Protein AF-0000000067798612 (afdb_homodimer)

Secondary structure (DSSP, 8-state):
--S-HHHHHHHHHHHHHHHHHT--EEEEESTTTTHHHHHHHTSTTGGGTEEEEEE--SHHHHHHHS---HHHHHH--S--HHHHHHHHHHHHHHHT-SEEEEEEE---SSSTTTTEEEEEEEETTEEEEEEEE-----HHHHHHHHHHHHHHHHHHHH-/--S-HHHHHHHHHHHHHHHHHT--EEEEESTTTTHHHHHHHTSTTGGGTEEEEEE--SHHHHHHHS---HHHHHH--S--HHHHHHHHHHHHHHHT-SEEEEEEE---SSSTTTTEEEEEEEETTEEEEEEEE-----HHHHHHHHHHHHHHHHHHHH-

Organism: Yarrowia lipolytica (strain CLIB 122 / E 150) (NCBI:txid284591)

Radius of gyration: 17.6 Å; Cα contacts (8 Å, |Δi|>4): 735; chains: 2; bounding box: 49×49×41 Å

InterPro domains:
  IPR008136 CinA, C-terminal [PF02464] (11-157)
  IPR036653 CinA-like, C-terminal [G3DSA:3.90.950.20] (3-159)
  IPR036653 CinA-like, C-terminal [SSF142433] (4-158)

Sequence (318 aa):
MFISERVQLLLDEISALLTEKGHTLAVSEAACGGLISSYLVAIPGASKYFTGGTLVYSLKSRLKLSGWSQTDIDQYTGPSESVALRLARNLKIELGSTYALSETGWAGPTGDAVGTGFVAVVGPSGSKSMTFSTGSNDRAQNMEEFAFRALQFLLDQLKMFISERVQLLL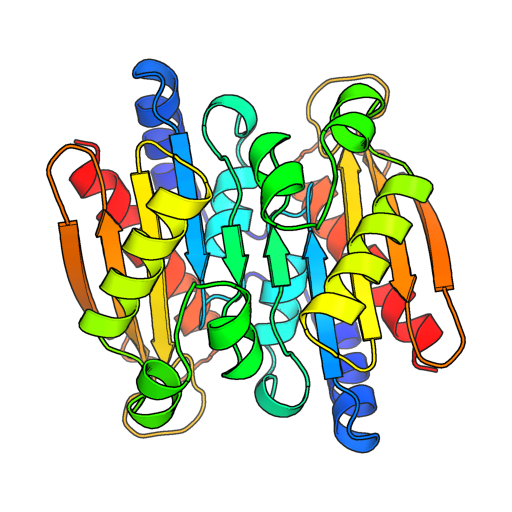DEISALLTEKGHTLAVSEAACGGLISSYLVAIPGASKYFTGGTLVYSLKSRLKLSGWSQTDIDQYTGPSESVALRLARNLKIELGSTYALSETGWAGPTGDAVGTGFVAVVGPSGSKSMTFSTGSNDRAQNMEEFAFRALQFLLDQLK

Solvent-accessible surface area (backbone atoms only — not comparable to full-atom values): 15637 Å² total; per-residue (Å²): 125,68,66,52,72,71,54,48,56,51,47,54,52,43,52,49,52,28,50,74,69,68,35,30,33,28,39,32,22,26,51,36,20,23,44,51,47,20,57,52,52,48,40,81,69,28,80,67,24,46,36,29,37,35,24,42,57,28,72,65,25,30,42,68,70,40,76,42,47,72,67,54,59,72,67,60,85,65,70,36,50,68,51,11,41,46,39,7,49,39,45,22,63,70,66,63,35,53,25,10,36,13,36,29,41,34,29,39,62,67,69,92,57,32,16,31,34,17,24,13,38,28,39,92,91,44,76,49,66,46,76,51,71,70,83,39,48,46,29,53,60,30,25,54,48,46,35,47,50,43,52,52,54,47,47,61,72,72,104,125,69,65,52,70,73,53,47,57,51,47,53,51,43,52,50,52,30,50,76,70,67,34,28,34,30,39,31,24,27,52,37,20,23,43,51,48,20,58,53,51,48,40,81,70,28,80,67,24,46,37,29,36,36,23,42,58,26,72,65,25,30,41,70,70,41,77,41,47,71,68,54,58,72,66,58,85,65,70,36,51,70,52,11,42,46,40,7,49,39,46,21,63,70,64,62,34,52,26,10,36,13,36,28,40,34,29,39,61,68,70,92,58,32,16,30,33,16,25,13,37,30,40,92,92,44,74,49,67,46,76,50,71,70,83,39,46,46,29,53,60,31,25,53,48,46,34,49,51,40,50,53,54,47,45,62,72,74,105

Nearest PDB structures (foldseek):
  2a9s-assembly1_B  TM=9.395E-01  e=6.179E-13  Agrobacterium fabrum str. C58
  6l19-assembly1_B  TM=9.276E-01  e=5.473E-13  Enterobacter asburiae
  5kvk-assembly1_A-2  TM=9.318E-01  e=3.185E-12  Klebsiella pneumoniae 700603
  5kol-assembly2_D  TM=9.205E-01  e=2.997E-12  Escherichia coli O157:H7
  5v01-assembly1_B  TM=9.383E-01  e=6.211E-12  Klebsiella pneumoniae subsp. pneumoniae MGH 78578

pLDDT: mean 97.74, std 1.81, range [84.38, 98.94]

Structure (mmCIF, N/CA/C/O backbone):
data_AF-0000000067798612-model_v1
#
loop_
_entity.id
_entity.type
_entity.pdbx_description
1 polymer YALI0B09317p
#
loop_
_atom_site.group_PDB
_atom_site.id
_atom_site.type_symbol
_atom_site.label_atom_id
_a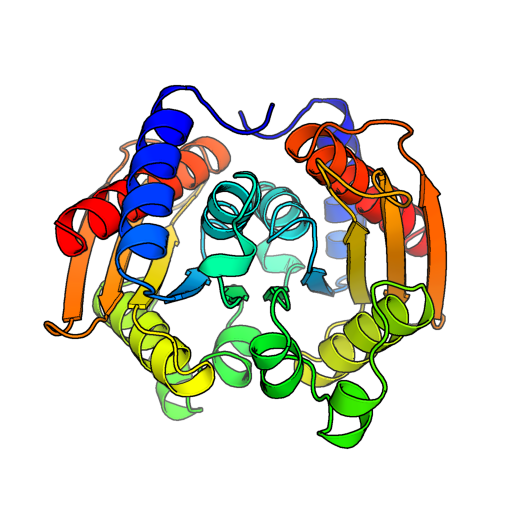tom_site.label_alt_id
_atom_site.label_comp_id
_atom_site.label_asym_id
_atom_site.label_entity_id
_atom_site.label_seq_id
_atom_site.pdbx_PDB_ins_code
_atom_site.Cartn_x
_atom_site.Cartn_y
_atom_site.Cartn_z
_atom_site.occupancy
_atom_site.B_iso_or_equiv
_atom_site.auth_seq_id
_atom_site.auth_comp_id
_atom_site.auth_asym_id
_atom_site.auth_atom_id
_atom_site.pdbx_PDB_model_num
ATOM 1 N N . MET A 1 1 ? 2.158 7.016 -17.109 1 84.44 1 MET A N 1
ATOM 2 C CA . MET A 1 1 ? 2.551 7.191 -15.711 1 84.44 1 MET A CA 1
ATOM 3 C C . MET A 1 1 ? 1.327 7.25 -14.805 1 84.44 1 MET A C 1
ATOM 5 O O . MET A 1 1 ? 0.331 7.891 -15.141 1 84.44 1 MET A O 1
ATOM 9 N N . PHE A 1 2 ? 1.51 6.633 -13.633 1 95.56 2 PHE A N 1
ATOM 10 C CA . PHE A 1 2 ? 0.333 6.52 -12.781 1 95.56 2 PHE A CA 1
ATOM 11 C C . PHE A 1 2 ? 0.182 7.758 -11.898 1 95.56 2 PHE A C 1
ATOM 13 O O . PHE A 1 2 ? -0.723 7.824 -11.07 1 95.56 2 PHE A O 1
ATOM 20 N N . ILE A 1 3 ? 0.991 8.781 -12.141 1 97.19 3 ILE A N 1
ATOM 21 C CA . ILE A 1 3 ? 0.946 10.016 -11.359 1 97.19 3 ILE A CA 1
ATOM 22 C C . ILE A 1 3 ? 0.529 11.18 -12.25 1 97.19 3 ILE A C 1
ATOM 24 O O . ILE A 1 3 ? 1.189 11.477 -13.25 1 97.19 3 ILE A O 1
ATOM 28 N N . SER A 1 4 ? -0.485 11.836 -11.867 1 97.38 4 SER A N 1
ATOM 29 C CA . SER A 1 4 ? -0.916 13.023 -12.594 1 97.38 4 SER A CA 1
ATOM 30 C C . SER A 1 4 ? -0.021 14.219 -12.281 1 97.38 4 SER A C 1
ATOM 32 O O . SER A 1 4 ? 0.732 14.195 -11.305 1 97.38 4 SER A O 1
ATOM 34 N N . GLU A 1 5 ? -0.135 15.305 -13.062 1 97.06 5 GLU A N 1
ATOM 35 C CA . GLU A 1 5 ? 0.681 16.5 -12.875 1 97.06 5 GLU A CA 1
ATOM 36 C C . GLU A 1 5 ? 0.38 17.172 -11.539 1 97.06 5 GLU A C 1
ATOM 38 O O . GLU A 1 5 ? 1.294 17.625 -10.852 1 97.06 5 GLU A O 1
ATOM 43 N N . ARG A 1 6 ? -0.831 17.266 -11.195 1 97.56 6 ARG A N 1
ATOM 44 C CA . ARG A 1 6 ? -1.191 17.938 -9.945 1 97.56 6 ARG A CA 1
ATOM 45 C C . ARG A 1 6 ? -0.667 17.172 -8.742 1 97.56 6 ARG A C 1
ATOM 47 O O . ARG A 1 6 ? -0.243 17.766 -7.754 1 97.56 6 ARG A O 1
ATOM 54 N N . VAL A 1 7 ? -0.714 15.859 -8.805 1 98.44 7 VAL A N 1
ATOM 55 C CA . VAL A 1 7 ? -0.196 15.039 -7.715 1 98.44 7 VAL A CA 1
ATOM 56 C C . VAL A 1 7 ? 1.321 15.188 -7.633 1 98.44 7 VAL A C 1
ATOM 58 O O . VAL A 1 7 ? 1.883 15.289 -6.5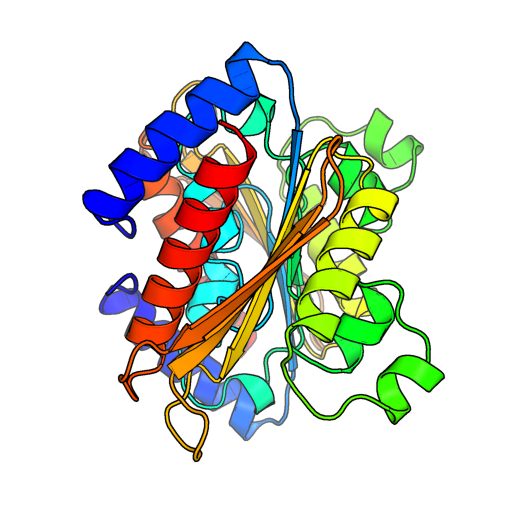39 1 98.44 7 VAL A O 1
ATOM 61 N N . GLN A 1 8 ? 1.947 15.242 -8.82 1 98.06 8 GLN A N 1
ATOM 62 C CA . GLN A 1 8 ? 3.396 15.398 -8.875 1 98.06 8 GLN A CA 1
ATOM 63 C C . GLN A 1 8 ? 3.838 16.672 -8.164 1 98.06 8 GLN A C 1
ATOM 65 O O . GLN A 1 8 ? 4.836 16.672 -7.438 1 98.06 8 GLN A O 1
ATOM 70 N N . LEU A 1 9 ? 3.154 17.719 -8.367 1 98.19 9 LEU A N 1
ATOM 71 C CA . LEU A 1 9 ? 3.488 18.984 -7.746 1 98.19 9 LEU A CA 1
ATOM 72 C C . LEU A 1 9 ? 3.418 18.891 -6.227 1 98.19 9 LEU A C 1
ATOM 74 O O . LEU A 1 9 ? 4.293 19.406 -5.523 1 98.19 9 LEU A O 1
ATOM 78 N N . LEU A 1 10 ? 2.402 18.219 -5.707 1 98.56 10 LEU A N 1
ATOM 79 C CA . LEU A 1 10 ? 2.27 18.016 -4.27 1 98.56 10 LEU A CA 1
ATOM 80 C C . LEU A 1 10 ? 3.428 17.188 -3.729 1 98.56 10 LEU A C 1
ATOM 82 O O . LEU A 1 10 ? 4.004 17.516 -2.691 1 98.56 10 LEU A O 1
ATOM 86 N N . LEU A 1 11 ? 3.734 16.156 -4.418 1 98.75 11 LEU A N 1
ATOM 87 C CA . LEU A 1 11 ? 4.762 15.227 -3.971 1 98.75 11 LEU A CA 1
ATOM 88 C C . LEU A 1 11 ? 6.129 15.898 -3.92 1 98.75 11 LEU A C 1
ATOM 90 O O . LEU A 1 11 ? 6.922 15.633 -3.018 1 98.75 11 LEU A O 1
ATOM 94 N N . ASP A 1 12 ? 6.395 16.719 -4.922 1 98.5 12 ASP A N 1
ATOM 95 C CA . ASP A 1 12 ? 7.66 17.453 -4.938 1 98.5 12 ASP A CA 1
ATOM 96 C C . ASP A 1 12 ? 7.805 18.328 -3.697 1 98.5 12 ASP A C 1
ATOM 98 O O . ASP A 1 12 ? 8.875 18.359 -3.078 1 98.5 12 ASP A O 1
ATOM 102 N N . GLU A 1 13 ? 6.777 18.969 -3.338 1 98.75 13 GLU A N 1
ATOM 103 C CA . GLU A 1 13 ? 6.809 19.844 -2.166 1 98.75 13 GLU A CA 1
ATOM 104 C C . GLU A 1 13 ? 6.918 19.031 -0.879 1 98.75 13 GLU A C 1
ATOM 106 O O . GLU A 1 13 ? 7.699 19.359 0.012 1 98.75 13 GLU A O 1
ATOM 111 N N . ILE A 1 14 ? 6.16 18 -0.782 1 98.88 14 ILE A N 1
ATOM 112 C CA . ILE A 1 14 ? 6.141 17.156 0.41 1 98.88 14 ILE A CA 1
ATOM 113 C C . ILE A 1 14 ? 7.52 16.531 0.616 1 98.88 14 ILE A C 1
ATOM 115 O O . ILE A 1 14 ? 8.07 16.562 1.719 1 98.88 14 ILE A O 1
ATOM 119 N N . SER A 1 15 ? 8.023 15.945 -0.468 1 98.75 15 SER A N 1
ATOM 120 C CA . SER A 1 15 ? 9.328 15.297 -0.39 1 98.75 15 SER A CA 1
ATOM 121 C C . SER A 1 15 ? 10.414 16.281 0.023 1 98.75 15 SER A C 1
ATOM 123 O O . SER A 1 15 ? 11.297 15.953 0.822 1 98.75 15 SER A O 1
ATOM 125 N N . ALA A 1 16 ? 10.367 17.484 -0.512 1 98.69 16 ALA A N 1
ATOM 126 C CA . ALA A 1 16 ? 11.344 18.516 -0.18 1 98.69 16 ALA A CA 1
ATOM 127 C C . ALA A 1 16 ? 11.266 18.891 1.296 1 98.69 16 ALA A C 1
ATOM 129 O O . ALA A 1 16 ? 12.289 18.953 1.985 1 98.69 16 ALA A O 1
ATOM 130 N N . LEU A 1 17 ? 10.133 1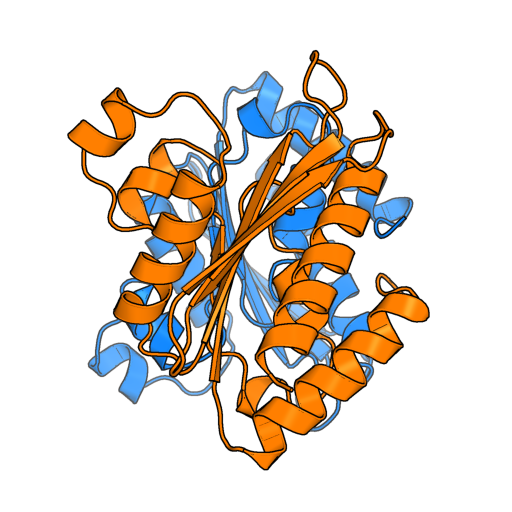9.125 1.78 1 98.69 17 LEU A N 1
ATOM 131 C CA . LEU A 1 17 ? 9.938 19.547 3.162 1 98.69 17 LEU A CA 1
ATOM 132 C C . LEU A 1 17 ? 10.398 18.469 4.133 1 98.69 17 LEU A C 1
ATOM 134 O O . LEU A 1 17 ? 11.109 18.75 5.098 1 98.69 17 LEU A O 1
ATOM 138 N N . LEU A 1 18 ? 9.969 17.219 3.924 1 98.81 18 LEU A N 1
ATOM 139 C CA . LEU A 1 18 ? 10.328 16.125 4.816 1 98.81 18 LEU A CA 1
ATOM 140 C C . LEU A 1 18 ? 11.836 15.906 4.832 1 98.81 18 LEU A C 1
ATOM 142 O O . LEU A 1 18 ? 12.43 15.727 5.898 1 98.81 18 LEU A O 1
ATOM 146 N N . THR A 1 19 ? 12.406 15.93 3.639 1 98.56 19 THR A N 1
ATOM 147 C CA . THR A 1 19 ? 13.836 15.688 3.521 1 98.56 19 THR A CA 1
ATOM 148 C C . THR A 1 19 ? 14.633 16.812 4.191 1 98.56 19 THR A C 1
ATOM 150 O O . THR A 1 19 ? 15.586 16.547 4.93 1 98.56 19 THR A O 1
ATOM 153 N N . GLU A 1 20 ? 14.242 18.062 3.934 1 98.25 20 GLU A N 1
ATOM 154 C CA . GLU A 1 20 ? 14.938 19.219 4.484 1 98.25 20 GLU A CA 1
ATOM 155 C C . GLU A 1 20 ? 14.914 19.203 6.012 1 98.25 20 GLU A C 1
ATOM 157 O O . GLU A 1 20 ? 15.898 19.547 6.66 1 98.25 20 GLU A O 1
ATOM 162 N N . LYS A 1 21 ? 13.875 18.734 6.562 1 98.19 21 LYS A N 1
ATOM 163 C CA . LYS A 1 21 ? 13.695 18.781 8.016 1 98.19 21 LYS A CA 1
ATOM 164 C C . LYS A 1 21 ? 14.141 17.484 8.664 1 98.19 21 LYS A C 1
ATOM 166 O O . LYS A 1 21 ? 14.141 17.359 9.891 1 98.19 21 LYS A O 1
ATOM 171 N N . GLY A 1 22 ? 14.375 16.469 7.863 1 98.5 22 GLY A N 1
ATOM 172 C CA . GLY A 1 22 ? 14.758 15.172 8.383 1 98.5 22 GLY A CA 1
ATOM 173 C C . GLY A 1 22 ? 13.609 14.43 9.039 1 98.5 22 GLY A C 1
ATOM 174 O O . GLY A 1 22 ? 13.812 13.719 10.023 1 98.5 22 GLY A O 1
ATOM 175 N N . HIS A 1 23 ? 12.383 14.727 8.602 1 98.81 23 HIS A N 1
ATOM 176 C CA . HIS A 1 23 ? 11.195 14.07 9.133 1 98.81 23 HIS A CA 1
ATOM 177 C C . HIS A 1 23 ? 10.859 12.812 8.344 1 98.81 23 HIS A C 1
ATOM 179 O O . HIS A 1 23 ? 11.102 12.742 7.137 1 98.81 23 HIS A O 1
ATOM 185 N N . THR A 1 24 ? 10.289 11.859 9.031 1 98.88 24 THR A N 1
ATOM 186 C CA . THR A 1 24 ? 9.875 10.609 8.398 1 98.88 24 THR A CA 1
ATOM 187 C C . THR A 1 24 ? 8.352 10.484 8.398 1 98.88 24 THR A C 1
ATOM 189 O O . THR A 1 24 ? 7.668 11.148 9.18 1 98.88 24 THR A O 1
ATOM 192 N N . LEU A 1 25 ? 7.867 9.648 7.461 1 98.94 25 LEU A N 1
ATOM 193 C CA . LEU A 1 25 ? 6.434 9.516 7.238 1 98.94 25 LEU A CA 1
ATOM 194 C C . LEU A 1 25 ? 6.043 8.047 7.074 1 98.94 25 LEU A C 1
ATOM 196 O O . LEU A 1 25 ? 6.703 7.305 6.348 1 98.94 25 LEU A O 1
ATOM 200 N N . ALA A 1 26 ? 5.039 7.652 7.789 1 98.94 26 ALA A N 1
ATOM 201 C CA . ALA A 1 26 ? 4.367 6.371 7.578 1 98.94 26 ALA A CA 1
ATOM 202 C C . ALA A 1 26 ? 2.93 6.578 7.109 1 98.94 26 ALA A C 1
ATOM 204 O O . ALA A 1 26 ? 2.311 7.598 7.418 1 98.94 26 ALA A O 1
ATOM 205 N N . VAL A 1 27 ? 2.357 5.637 6.34 1 98.94 27 VAL A N 1
ATOM 206 C CA . VAL A 1 27 ? 1.022 5.82 5.777 1 98.94 27 VAL A CA 1
ATOM 207 C C . VAL A 1 27 ? 0.181 4.57 6.027 1 98.94 27 VAL A C 1
ATOM 209 O O . VAL A 1 27 ? 0.626 3.451 5.758 1 98.94 27 VAL A O 1
ATOM 212 N N . SER A 1 28 ? -0.989 4.711 6.562 1 98.88 28 SER A N 1
ATOM 213 C CA . SER A 1 28 ? -1.983 3.65 6.691 1 98.88 28 SER A CA 1
ATOM 214 C C . SER A 1 28 ? -3.186 3.91 5.789 1 98.88 28 SER A C 1
ATOM 216 O O . SER A 1 28 ? -3.852 4.941 5.914 1 98.88 28 SER A O 1
ATOM 218 N N . GLU A 1 29 ? -3.447 2.967 4.867 1 98.69 29 GLU A N 1
ATOM 219 C CA . GLU A 1 29 ? -4.492 3.164 3.867 1 98.69 29 GLU A CA 1
ATOM 220 C C . GLU A 1 29 ? -5.52 2.037 3.91 1 98.69 29 GLU A C 1
ATOM 222 O O . GLU A 1 29 ? -5.164 0.875 4.125 1 98.69 29 GLU A O 1
ATOM 227 N N . ALA A 1 30 ? -6.805 2.441 3.645 1 98.56 30 ALA A N 1
ATOM 228 C CA . ALA A 1 30 ? -7.875 1.47 3.443 1 98.56 30 ALA A CA 1
ATOM 229 C C . ALA A 1 30 ? -8.445 1.564 2.031 1 98.56 30 ALA A C 1
ATOM 231 O O . ALA A 1 30 ? -8.008 0.842 1.13 1 98.56 30 ALA A O 1
ATOM 232 N N . ALA A 1 31 ? -9.172 2.598 1.658 1 98.25 31 ALA A N 1
ATOM 233 C CA . ALA A 1 31 ? -9.898 2.729 0.398 1 98.25 31 ALA A CA 1
ATOM 234 C C . ALA A 1 31 ? -8.945 2.979 -0.764 1 98.25 31 ALA A C 1
ATOM 236 O O . ALA A 1 31 ? -9.188 2.531 -1.887 1 98.25 31 ALA A O 1
ATOM 237 N N . CYS A 1 32 ? -7.84 3.627 -0.559 1 98 32 CYS A N 1
ATOM 238 C CA . CYS A 1 32 ? -6.871 3.93 -1.606 1 98 32 CYS A CA 1
ATOM 239 C C . CYS A 1 32 ? -6.047 2.697 -1.961 1 98 32 CYS A C 1
ATOM 241 O O . CYS A 1 32 ? -5.477 2.619 -3.049 1 98 32 CYS A O 1
ATOM 243 N N . GLY A 1 33 ? -5.918 1.812 -1.008 1 97.81 33 GLY A N 1
ATOM 244 C CA . GLY A 1 33 ? -5.277 0.53 -1.257 1 97.81 33 GLY A CA 1
ATOM 245 C C . GLY A 1 33 ? -3.793 0.651 -1.549 1 97.81 33 GLY A C 1
ATOM 246 O O . GLY A 1 33 ? -3.24 -0.133 -2.324 1 97.81 33 GLY A O 1
ATOM 247 N N . GLY A 1 34 ? -3.135 1.681 -1.095 1 98.75 34 GLY A N 1
ATOM 248 C CA . GLY A 1 34 ? -1.697 1.805 -1.276 1 98.75 34 GLY A CA 1
ATOM 249 C C . GLY A 1 34 ? -1.311 2.914 -2.238 1 98.75 34 GLY A C 1
ATOM 250 O O . GLY A 1 34 ? -0.128 3.229 -2.387 1 98.75 34 GLY A O 1
ATOM 251 N N . LEU A 1 35 ? -2.299 3.578 -2.822 1 98.88 35 LEU A N 1
ATOM 252 C CA . LEU A 1 35 ? -2.041 4.559 -3.869 1 98.88 35 LEU A CA 1
ATOM 253 C C . LEU A 1 35 ? -1.277 5.758 -3.314 1 98.88 35 LEU A C 1
ATOM 255 O O . LEU A 1 35 ? -0.391 6.297 -3.98 1 98.88 35 LEU A O 1
ATOM 259 N N . ILE A 1 36 ? -1.566 6.184 -2.098 1 98.94 36 ILE A N 1
ATOM 260 C CA . ILE A 1 36 ? -0.867 7.301 -1.475 1 98.94 36 ILE A CA 1
ATOM 261 C C . ILE A 1 36 ? 0.617 6.965 -1.332 1 98.94 36 ILE A C 1
ATOM 263 O O . ILE A 1 36 ? 1.478 7.75 -1.736 1 98.94 36 ILE A O 1
ATOM 267 N N . SER A 1 37 ? 0.88 5.801 -0.8 1 98.88 37 SER A N 1
ATOM 268 C CA . SER A 1 37 ? 2.258 5.375 -0.574 1 98.88 37 SER A CA 1
ATOM 269 C C . SER A 1 37 ? 3.01 5.215 -1.892 1 98.88 37 SER A C 1
ATOM 271 O O . SER A 1 37 ? 4.191 5.562 -1.985 1 98.88 37 SER A O 1
ATOM 273 N N . SER A 1 38 ? 2.318 4.648 -2.893 1 98.81 38 SER A N 1
ATOM 274 C CA . SER A 1 38 ? 2.982 4.473 -4.18 1 98.81 38 SER A CA 1
ATOM 275 C C . SER A 1 38 ? 3.383 5.816 -4.781 1 98.81 38 SER A C 1
ATOM 277 O O . SER A 1 38 ? 4.438 5.934 -5.406 1 98.81 38 SER A O 1
ATOM 279 N N . TYR A 1 39 ? 2.518 6.84 -4.598 1 98.81 39 TYR A N 1
ATOM 280 C CA . TYR A 1 39 ? 2.857 8.188 -5.043 1 98.81 39 TYR A CA 1
ATOM 281 C C . TYR A 1 39 ? 4.121 8.688 -4.352 1 98.81 39 TYR A C 1
ATOM 283 O O . TYR A 1 39 ? 5.031 9.203 -5.004 1 98.81 39 TYR A O 1
ATOM 291 N N . LEU A 1 40 ? 4.176 8.516 -3.051 1 98.81 40 LEU A N 1
ATOM 292 C CA . LEU A 1 40 ? 5.309 9 -2.268 1 98.81 40 LEU A CA 1
ATOM 293 C C . LEU A 1 40 ? 6.594 8.281 -2.676 1 98.81 40 LEU A C 1
ATOM 295 O O . LEU A 1 40 ? 7.645 8.914 -2.822 1 98.81 40 LEU A O 1
ATOM 299 N N . VAL A 1 41 ? 6.516 7.004 -2.895 1 98.44 41 VAL A N 1
ATOM 300 C CA . VAL A 1 41 ? 7.66 6.148 -3.197 1 98.44 41 VAL A CA 1
ATOM 301 C C . VAL A 1 41 ? 8.164 6.438 -4.609 1 98.44 41 VAL A C 1
ATOM 303 O O . VAL A 1 41 ? 9.352 6.258 -4.902 1 98.44 41 VAL A O 1
ATOM 306 N N . ALA A 1 42 ? 7.309 6.98 -5.488 1 98.31 42 ALA A N 1
ATOM 307 C CA . ALA A 1 42 ? 7.645 7.215 -6.891 1 98.31 42 ALA A CA 1
ATOM 308 C C . ALA A 1 42 ? 8.617 8.383 -7.035 1 98.31 42 ALA A C 1
ATOM 310 O O . ALA A 1 42 ? 9.211 8.578 -8.102 1 98.31 42 ALA A O 1
ATOM 311 N N . ILE A 1 43 ? 8.781 9.18 -6.012 1 97.94 43 ILE A N 1
ATOM 312 C CA . ILE A 1 43 ? 9.703 10.305 -6.031 1 97.94 43 ILE A CA 1
ATOM 313 C C . ILE A 1 43 ? 11.102 9.828 -5.629 1 97.94 43 ILE A C 1
ATOM 315 O O . ILE A 1 43 ? 11.297 9.32 -4.523 1 97.94 43 ILE A O 1
ATOM 319 N N . PRO A 1 44 ? 12.086 10.023 -6.547 1 96.94 44 PRO A N 1
ATOM 320 C CA . PRO A 1 44 ? 13.445 9.656 -6.152 1 96.94 44 PRO A CA 1
ATOM 321 C C . PRO A 1 44 ? 13.859 10.273 -4.816 1 96.94 44 PRO A C 1
ATOM 323 O O . PRO A 1 44 ? 13.594 11.453 -4.57 1 96.94 44 PRO A O 1
ATOM 326 N N . GLY A 1 45 ? 14.484 9.43 -3.939 1 96.88 45 GLY A N 1
ATOM 327 C CA . GLY A 1 45 ? 14.891 9.906 -2.627 1 96.88 45 GLY A CA 1
ATOM 328 C C . GLY A 1 45 ? 13.891 9.586 -1.537 1 96.88 45 GLY A C 1
ATOM 329 O O . GLY A 1 45 ? 14.094 9.93 -0.373 1 96.88 45 GLY A O 1
ATOM 330 N N . ALA A 1 46 ? 12.867 8.867 -1.876 1 98.25 46 ALA A N 1
ATOM 331 C CA . ALA A 1 46 ? 11.812 8.539 -0.924 1 98.25 46 ALA A CA 1
ATOM 332 C C . ALA A 1 46 ? 12.383 7.832 0.303 1 98.25 46 ALA A C 1
ATOM 334 O O . ALA A 1 46 ? 11.828 7.934 1.399 1 98.25 46 ALA A O 1
ATOM 335 N N . SER A 1 47 ? 13.492 7.164 0.177 1 97.44 47 SER A N 1
ATOM 336 C CA . SER A 1 47 ? 14.109 6.422 1.271 1 97.44 47 SER A CA 1
ATOM 337 C C . SER A 1 47 ? 14.531 7.352 2.406 1 97.44 47 SER A C 1
ATOM 339 O O . SER A 1 47 ? 14.75 6.902 3.533 1 97.44 47 SER A O 1
ATOM 341 N N . LYS A 1 48 ? 14.617 8.578 2.135 1 98.06 48 LYS A N 1
ATOM 342 C CA . LYS A 1 48 ? 15.047 9.555 3.139 1 98.06 48 LYS A CA 1
ATOM 343 C C . LYS A 1 48 ? 13.906 9.875 4.105 1 98.06 48 LYS A C 1
ATOM 345 O O . LYS A 1 48 ? 14.148 10.336 5.227 1 98.06 48 LYS A O 1
ATOM 350 N N . TYR A 1 49 ? 12.664 9.602 3.596 1 98.75 49 TYR A N 1
ATOM 351 C CA . TYR A 1 49 ? 11.602 10.102 4.465 1 98.75 49 TYR A CA 1
ATOM 352 C C . TYR A 1 49 ? 10.484 9.07 4.602 1 98.75 49 TYR A C 1
ATOM 354 O O . TYR A 1 49 ? 9.703 9.125 5.555 1 98.75 49 TYR A O 1
ATOM 362 N N . PHE A 1 50 ? 10.273 8.211 3.697 1 98.88 50 PHE A N 1
ATOM 363 C CA . PHE A 1 50 ? 9.18 7.246 3.771 1 98.88 50 PHE A CA 1
ATOM 364 C C . PHE A 1 50 ? 9.594 6.004 4.547 1 98.88 50 PHE A C 1
ATOM 366 O O . PHE A 1 50 ? 10.539 5.309 4.156 1 98.88 50 PHE A O 1
ATOM 373 N N . THR A 1 51 ? 8.875 5.68 5.566 1 98.62 51 THR A N 1
ATOM 374 C CA . THR A 1 51 ? 9.242 4.566 6.438 1 98.62 51 THR A CA 1
ATOM 375 C C . THR A 1 51 ? 8.562 3.277 5.977 1 98.62 51 THR A C 1
ATOM 377 O O . THR A 1 51 ? 9.164 2.203 6.016 1 98.62 51 THR A O 1
ATOM 380 N N . GLY A 1 52 ? 7.348 3.324 5.613 1 98.75 52 GLY A N 1
ATOM 381 C CA . GLY A 1 52 ? 6.5 2.191 5.273 1 98.75 52 GLY A CA 1
ATOM 382 C C . GLY A 1 52 ? 5.031 2.439 5.566 1 98.75 52 GLY A C 1
ATOM 383 O O . GLY A 1 52 ? 4.613 3.584 5.746 1 98.75 52 GLY A O 1
ATOM 384 N N . GLY A 1 53 ? 4.273 1.341 5.508 1 98.75 53 GLY A N 1
ATOM 385 C CA . GLY A 1 53 ? 2.852 1.545 5.73 1 98.75 53 GLY A CA 1
ATOM 386 C C . GLY A 1 53 ? 2.066 0.249 5.801 1 98.75 53 GLY A C 1
ATOM 387 O O . GLY A 1 53 ? 2.645 -0.838 5.742 1 98.75 53 GLY A O 1
ATOM 388 N N . THR A 1 54 ? 0.809 0.403 6.008 1 98.88 54 THR A N 1
ATOM 389 C CA . THR A 1 54 ? -0.118 -0.721 6.082 1 98.88 54 THR A CA 1
ATOM 390 C C . THR A 1 54 ? -1.343 -0.471 5.207 1 98.88 54 THR A C 1
ATOM 392 O O . THR A 1 54 ? -1.78 0.671 5.055 1 98.88 54 THR A O 1
ATOM 395 N N . LEU A 1 55 ? -1.791 -1.559 4.648 1 98.81 55 LEU A N 1
ATOM 396 C CA . LEU A 1 55 ? -3.076 -1.58 3.957 1 98.81 55 LEU A CA 1
ATOM 397 C C . LEU A 1 55 ? -4.121 -2.326 4.781 1 98.81 55 LEU A C 1
ATOM 399 O O . LEU A 1 55 ? -4.195 -3.555 4.73 1 98.81 55 LEU A O 1
ATOM 403 N N . VAL A 1 56 ? -4.957 -1.594 5.473 1 98.62 56 VAL A N 1
ATOM 404 C CA . VAL A 1 56 ? -5.914 -2.156 6.418 1 98.62 56 VAL A CA 1
ATOM 405 C C . VAL A 1 56 ? -7.305 -2.197 5.785 1 98.62 56 VAL A C 1
ATOM 407 O O . VAL A 1 56 ? -8.227 -1.528 6.254 1 98.62 56 VAL A O 1
ATOM 410 N N . TYR A 1 57 ? -7.488 -3.109 4.887 1 98 57 TYR A N 1
ATOM 411 C CA . TYR A 1 57 ? -8.656 -3.133 4.012 1 98 57 TYR A CA 1
ATOM 412 C C . TYR A 1 57 ? -9.766 -3.998 4.602 1 98 57 TYR A C 1
ATOM 414 O O . TYR A 1 57 ? -10.938 -3.645 4.531 1 98 57 TYR A O 1
ATOM 422 N N . SER A 1 58 ? -9.477 -5.129 5.152 1 97.25 58 SER A N 1
ATOM 423 C CA . SER A 1 58 ? -10.438 -6.016 5.793 1 97.25 58 SER A CA 1
ATOM 424 C C . SER A 1 58 ? -10.43 -5.84 7.305 1 97.25 58 SER A C 1
ATOM 426 O O . SER A 1 58 ? -9.523 -5.211 7.859 1 97.25 58 SER A O 1
ATOM 428 N N . LEU A 1 59 ? -11.438 -6.473 7.973 1 95.62 59 LEU A N 1
ATOM 429 C CA . LEU A 1 59 ? -11.438 -6.453 9.43 1 95.62 59 LEU A CA 1
ATOM 430 C C . LEU A 1 59 ? -10.25 -7.227 9.992 1 95.62 59 LEU A C 1
ATOM 432 O O . LEU A 1 59 ? -9.672 -6.84 11.008 1 95.62 59 LEU A O 1
ATOM 436 N N . LYS A 1 60 ? -9.891 -8.234 9.281 1 95.94 60 LYS A N 1
ATOM 437 C CA . LYS A 1 60 ? -8.742 -9.031 9.711 1 95.94 60 LYS A CA 1
ATOM 438 C C . LYS A 1 60 ? -7.461 -8.211 9.664 1 95.94 60 LYS A C 1
ATOM 440 O O . LYS A 1 60 ? -6.656 -8.25 10.602 1 95.94 60 LYS A O 1
ATOM 445 N N . SER A 1 61 ? -7.25 -7.523 8.57 1 97.75 61 SER A N 1
ATOM 446 C CA . SER A 1 61 ? -6.043 -6.711 8.477 1 97.75 61 SER A CA 1
ATOM 447 C C . SER A 1 61 ? -6.062 -5.578 9.5 1 97.75 61 SER A C 1
ATOM 449 O O . SER A 1 61 ? -5.016 -5.195 10.031 1 97.75 61 SER A O 1
ATOM 451 N N . ARG A 1 62 ? -7.238 -5.004 9.773 1 96.44 62 ARG A N 1
ATOM 452 C CA . ARG A 1 62 ? -7.32 -3.971 10.797 1 96.44 62 ARG A CA 1
ATOM 453 C C . ARG A 1 62 ? -6.93 -4.523 12.164 1 96.44 62 ARG A C 1
ATOM 455 O O . ARG A 1 62 ? -6.207 -3.873 12.922 1 96.44 62 ARG A O 1
ATOM 462 N N . LEU A 1 63 ? -7.391 -5.688 12.422 1 96.06 63 LEU A N 1
ATOM 463 C CA . LEU A 1 63 ? -7.078 -6.348 13.688 1 96.06 63 LEU A CA 1
ATOM 464 C C . LEU A 1 63 ? -5.582 -6.633 13.789 1 96.06 63 LEU A C 1
ATOM 466 O O . LEU A 1 63 ? -4.977 -6.398 14.836 1 96.06 63 LEU A O 1
ATOM 470 N N . LYS A 1 64 ? -4.945 -7.047 12.75 1 95.69 64 LYS A N 1
ATOM 471 C CA . LYS A 1 64 ? -3.594 -7.602 12.812 1 95.69 64 LYS A CA 1
ATOM 472 C C . LYS A 1 64 ? -2.547 -6.523 12.547 1 95.69 64 LYS A C 1
ATOM 474 O O . LYS A 1 64 ? -1.42 -6.609 13.039 1 95.69 64 LYS A O 1
ATOM 479 N N . LEU A 1 65 ? -2.938 -5.469 11.805 1 95.38 65 LEU A N 1
ATOM 480 C CA . LEU A 1 65 ? -1.912 -4.555 11.312 1 95.38 65 LEU A CA 1
ATOM 481 C C . LEU A 1 65 ? -2.098 -3.16 11.906 1 95.38 65 LEU A C 1
ATOM 483 O O . LEU A 1 65 ? -1.297 -2.26 11.648 1 95.38 65 LEU A O 1
ATOM 487 N N . SER A 1 66 ? -3.096 -2.926 12.672 1 93.25 66 SER A N 1
ATOM 488 C CA . SER A 1 66 ? -3.342 -1.553 13.102 1 93.25 66 SER A CA 1
ATOM 489 C C . SER A 1 66 ? -3.484 -1.464 14.617 1 93.25 66 SER A C 1
ATOM 491 O O . SER A 1 66 ? -3.943 -0.448 15.148 1 93.25 66 SER A O 1
ATOM 493 N N . GLY A 1 67 ? -3.176 -2.561 15.305 1 90.75 67 GLY A N 1
ATOM 494 C CA . GLY A 1 67 ? -3.225 -2.535 16.75 1 90.75 67 GLY A CA 1
ATOM 495 C C . GLY A 1 67 ? -4.641 -2.535 17.297 1 90.75 67 GLY A C 1
ATOM 496 O O . GLY A 1 67 ? -4.852 -2.256 18.484 1 90.75 67 GLY A O 1
ATOM 497 N N . TRP A 1 68 ? -5.527 -2.797 16.594 1 93.5 68 TRP A N 1
ATOM 498 C CA . TRP A 1 68 ? -6.918 -2.857 17.031 1 93.5 68 TRP A CA 1
ATOM 499 C C . TRP A 1 68 ? -7.164 -4.086 17.891 1 93.5 68 TRP A C 1
ATOM 501 O O . TRP A 1 68 ? -6.605 -5.156 17.641 1 93.5 68 TRP A O 1
ATOM 511 N N . SER A 1 69 ? -8.023 -3.85 18.844 1 94.38 69 SER A N 1
ATOM 512 C CA . SER A 1 69 ? -8.484 -4.969 19.656 1 94.38 69 SER A CA 1
ATOM 513 C C . SER A 1 69 ? -9.75 -5.586 19.078 1 94.38 69 SER A C 1
ATOM 515 O O . SER A 1 69 ? -10.367 -5.023 18.156 1 94.38 69 SER A O 1
ATOM 517 N N . GLN A 1 70 ? -10.086 -6.758 19.719 1 95.12 70 GLN A N 1
ATOM 518 C CA . GLN A 1 70 ? -11.352 -7.367 19.328 1 95.12 70 GLN A CA 1
ATOM 519 C C . GLN A 1 70 ? -12.523 -6.438 19.641 1 95.12 70 GLN A C 1
ATOM 521 O O . GLN A 1 70 ? -13.492 -6.379 18.875 1 95.12 70 GLN A O 1
ATOM 526 N N . THR A 1 71 ? -12.352 -5.727 20.703 1 95.56 71 THR A N 1
ATOM 527 C CA . THR A 1 71 ? -13.391 -4.77 21.062 1 95.56 71 THR A CA 1
ATOM 528 C C . THR A 1 71 ? -13.516 -3.68 20 1 95.56 71 THR A C 1
ATOM 530 O O . THR A 1 71 ? -14.625 -3.271 19.641 1 95.56 71 THR A O 1
ATOM 533 N N . ASP A 1 72 ? -12.414 -3.176 19.469 1 92.62 72 ASP A N 1
ATOM 534 C CA . ASP A 1 72 ? -12.414 -2.182 18.391 1 92.62 72 ASP A CA 1
ATOM 535 C C . ASP A 1 72 ? -13.133 -2.711 17.156 1 92.62 72 ASP A C 1
ATOM 537 O O . ASP A 1 72 ? -13.906 -1.988 16.516 1 92.62 72 ASP A O 1
ATOM 541 N N . ILE A 1 73 ? -12.875 -3.957 16.922 1 94.19 73 ILE A N 1
ATOM 542 C CA . ILE A 1 73 ? -13.469 -4.594 15.742 1 94.19 73 ILE A CA 1
ATOM 543 C C . ILE A 1 73 ? -14.977 -4.727 15.93 1 94.19 73 ILE A C 1
ATOM 545 O O . ILE A 1 73 ? -15.75 -4.434 15.016 1 94.19 73 ILE A O 1
ATOM 549 N N . ASP A 1 74 ? -15.352 -5.102 17.078 1 95.25 74 ASP A N 1
ATOM 550 C CA . ASP A 1 74 ? -16.766 -5.316 17.375 1 95.25 74 ASP A CA 1
ATOM 551 C C . ASP A 1 74 ? -17.547 -4.008 17.281 1 95.25 74 ASP A C 1
ATOM 553 O O . ASP A 1 74 ? -18.734 -4.012 16.938 1 95.25 74 ASP A O 1
ATOM 557 N N . GLN A 1 75 ? -16.875 -2.916 17.531 1 94.19 75 GLN A N 1
ATOM 558 C CA . GLN A 1 75 ? -17.547 -1.617 17.562 1 94.19 75 GLN A CA 1
ATOM 559 C C . GLN A 1 75 ? -17.391 -0.88 16.234 1 94.19 75 GLN A C 1
ATOM 561 O O . GLN A 1 75 ? -17.953 0.203 16.062 1 94.19 75 GLN A O 1
ATOM 566 N N . TYR A 1 76 ? -16.734 -1.436 15.297 1 95.12 76 TYR A N 1
ATOM 567 C CA . TYR A 1 76 ? -16.5 -0.798 14.008 1 95.12 76 TYR A CA 1
ATOM 568 C C . TYR A 1 76 ? -17.797 -0.725 13.203 1 95.12 76 TYR A C 1
ATOM 570 O O . TYR A 1 76 ? -18.453 -1.746 12.961 1 95.12 76 TYR A O 1
ATOM 578 N N . THR A 1 77 ? -18.078 0.526 12.781 1 94.38 77 THR A N 1
ATOM 579 C CA . THR A 1 77 ? -19.312 0.7 12.023 1 94.38 77 THR A CA 1
ATOM 580 C C . THR A 1 77 ? -19.016 1.244 10.633 1 94.38 77 THR A C 1
ATOM 582 O O . THR A 1 77 ? -19.938 1.617 9.898 1 94.38 77 THR A O 1
ATOM 585 N N . GLY A 1 78 ? -17.781 1.383 10.266 1 96.44 78 GLY A N 1
ATOM 586 C CA . GLY A 1 78 ? -17.391 1.868 8.953 1 96.44 78 GLY A CA 1
ATOM 587 C C . GLY A 1 78 ? -16.391 3.014 9.008 1 96.44 78 GLY A C 1
ATOM 588 O O . GLY A 1 78 ? -16 3.449 10.094 1 96.44 78 GLY A O 1
ATOM 589 N N . PRO A 1 79 ? -15.984 3.461 7.852 1 98.12 79 PRO A N 1
ATOM 590 C CA . PRO A 1 79 ? -15.055 4.59 7.781 1 98.12 79 PRO A CA 1
ATOM 591 C C . PRO A 1 79 ? -15.578 5.824 8.516 1 98.12 79 PRO A C 1
ATOM 593 O O . PRO A 1 79 ? -16.766 6.117 8.477 1 98.12 79 PRO A O 1
ATOM 596 N N . SER A 1 80 ? -14.672 6.488 9.164 1 98.25 80 SER A N 1
ATOM 597 C CA . SER A 1 80 ? -14.961 7.723 9.891 1 98.25 80 SER A CA 1
ATOM 598 C C . SER A 1 80 ? -13.68 8.492 10.188 1 98.25 80 SER A C 1
ATOM 600 O O . SER A 1 80 ? -12.578 7.977 9.992 1 98.25 80 SER A O 1
ATOM 602 N N . GLU A 1 81 ? -13.922 9.695 10.641 1 98.06 81 GLU A N 1
ATOM 603 C CA . GLU A 1 81 ? -12.766 10.492 11.039 1 98.06 81 GLU A CA 1
ATOM 604 C C . GLU A 1 81 ? -12.031 9.852 12.219 1 98.06 81 GLU A C 1
ATOM 606 O O . GLU A 1 81 ? -10.805 9.852 12.266 1 98.06 81 GLU A O 1
ATOM 611 N N . SER A 1 82 ? -12.812 9.305 13.141 1 97.25 82 SER A N 1
ATOM 612 C CA . SER A 1 82 ? -12.211 8.648 14.305 1 97.25 82 SER A CA 1
ATOM 613 C C . SER A 1 82 ? -11.414 7.418 13.883 1 97.25 82 SER A C 1
ATOM 615 O O . SER A 1 82 ? -10.375 7.113 14.477 1 97.25 82 SER A O 1
ATOM 617 N N . VAL A 1 83 ? -11.883 6.719 12.922 1 97.88 83 VAL A N 1
ATOM 618 C CA . VAL A 1 83 ? -11.164 5.559 12.391 1 97.88 83 VAL A CA 1
ATOM 619 C C . VAL A 1 83 ? -9.844 6.004 11.766 1 97.88 83 VAL A C 1
ATOM 621 O O . VAL A 1 83 ? -8.797 5.418 12.039 1 97.88 83 VAL A O 1
ATOM 624 N N . ALA A 1 84 ? -9.875 7.059 10.984 1 98.62 84 ALA A N 1
ATOM 625 C CA . ALA A 1 84 ? -8.656 7.578 10.367 1 98.62 84 ALA A CA 1
ATOM 626 C C . ALA A 1 84 ? -7.633 7.977 11.43 1 98.62 84 ALA A C 1
ATOM 628 O O . ALA A 1 84 ? -6.449 7.641 11.32 1 98.62 84 ALA A O 1
ATOM 629 N N . LEU A 1 85 ? -8.094 8.648 12.422 1 98.44 85 LEU A N 1
ATOM 630 C CA . LEU A 1 85 ? -7.195 9.086 13.492 1 98.44 85 LEU A CA 1
ATOM 631 C C . LEU A 1 85 ? -6.555 7.887 14.18 1 98.44 85 LEU A C 1
ATOM 633 O O . LEU A 1 85 ? -5.355 7.898 14.461 1 98.44 85 LEU A O 1
ATOM 637 N N . ARG A 1 86 ? -7.312 6.926 14.438 1 97.12 86 ARG A N 1
ATOM 638 C CA . ARG A 1 86 ? -6.805 5.723 15.094 1 97.12 86 ARG A CA 1
ATOM 639 C C . ARG A 1 86 ? -5.75 5.035 14.234 1 97.12 86 ARG A C 1
ATOM 641 O O . ARG A 1 86 ? -4.711 4.605 14.742 1 97.12 86 ARG A O 1
ATOM 648 N N . LEU A 1 87 ? -6.016 4.93 13 1 98.31 87 LEU A N 1
ATOM 649 C CA . LEU A 1 87 ? -5.078 4.301 12.07 1 98.31 87 LEU A CA 1
ATOM 650 C C . LEU A 1 87 ? -3.74 5.035 12.07 1 98.31 87 LEU A C 1
ATOM 652 O O . LEU A 1 87 ? -2.684 4.41 12.164 1 98.31 87 LEU A O 1
ATOM 656 N N . ALA A 1 88 ? -3.809 6.336 11.977 1 98.75 88 ALA A N 1
ATOM 657 C CA . ALA A 1 88 ? -2.586 7.133 11.938 1 98.75 88 ALA A CA 1
ATOM 658 C C . ALA A 1 88 ? -1.822 7.031 13.258 1 98.75 88 ALA A C 1
ATOM 660 O O . ALA A 1 88 ? -0.604 6.844 13.266 1 98.75 88 ALA A O 1
ATOM 661 N N . ARG A 1 89 ? -2.5 7.133 14.359 1 98.06 89 ARG A N 1
ATOM 662 C CA . ARG A 1 89 ? -1.866 7.078 15.672 1 98.06 89 ARG A CA 1
ATOM 663 C C . ARG A 1 89 ? -1.16 5.742 15.883 1 98.06 89 ARG A C 1
ATOM 665 O O . ARG A 1 89 ? -0.008 5.707 16.328 1 98.06 89 ARG A O 1
ATOM 672 N N . ASN A 1 90 ? -1.88 4.68 15.625 1 97.56 90 ASN A N 1
ATOM 673 C CA . ASN A 1 90 ? -1.311 3.352 15.812 1 97.56 90 ASN A CA 1
ATOM 674 C C . ASN A 1 90 ? -0.062 3.15 14.953 1 97.56 90 ASN A C 1
ATOM 676 O O . ASN A 1 90 ? 0.936 2.602 15.422 1 97.56 90 ASN A O 1
ATOM 680 N N . LEU A 1 91 ? -0.167 3.592 13.742 1 98.5 91 LEU A N 1
ATOM 681 C CA . LEU A 1 91 ? 0.963 3.359 12.844 1 98.5 91 LEU A CA 1
ATOM 682 C C . LEU A 1 91 ? 2.162 4.207 13.258 1 98.5 91 LEU A C 1
ATOM 684 O O . LEU A 1 91 ? 3.309 3.766 13.148 1 98.5 91 LEU A O 1
ATOM 688 N N . LYS A 1 92 ? 1.915 5.426 13.656 1 98.44 92 LYS A N 1
ATOM 689 C CA . LYS A 1 92 ? 3.004 6.281 14.125 1 98.44 92 LYS A CA 1
ATOM 690 C C . LYS A 1 92 ? 3.779 5.617 15.258 1 98.44 92 LYS A C 1
ATOM 692 O O . LYS A 1 92 ? 5.012 5.66 15.281 1 98.44 92 LYS A O 1
ATOM 697 N N . ILE A 1 93 ? 3.051 5.066 16.125 1 97.19 93 ILE A N 1
ATOM 698 C CA . ILE A 1 93 ? 3.67 4.398 17.266 1 97.19 93 ILE A CA 1
ATOM 699 C C . ILE A 1 93 ? 4.422 3.158 16.781 1 97.19 93 ILE A C 1
ATOM 701 O O . ILE A 1 93 ? 5.574 2.939 17.172 1 97.19 93 ILE A O 1
ATOM 705 N N . GLU A 1 94 ? 3.828 2.371 15.977 1 96.75 94 GLU A N 1
ATOM 706 C CA . GLU A 1 94 ? 4.391 1.106 15.516 1 96.75 94 GLU A CA 1
ATOM 707 C C . GLU A 1 94 ? 5.703 1.328 14.766 1 96.75 94 GLU A C 1
ATOM 709 O O . GLU A 1 94 ? 6.66 0.574 14.945 1 96.75 94 GLU A O 1
ATOM 714 N N . LEU A 1 95 ? 5.73 2.387 13.93 1 98.12 95 LEU A N 1
ATOM 715 C CA . LEU A 1 95 ? 6.898 2.568 13.07 1 98.12 95 LEU A CA 1
ATOM 716 C C . LEU A 1 95 ? 7.789 3.688 13.602 1 98.12 95 LEU A C 1
ATOM 718 O O . LEU A 1 95 ? 8.891 3.906 13.086 1 98.12 95 LEU A O 1
ATOM 722 N N . GLY A 1 96 ? 7.277 4.43 14.531 1 98.06 96 GLY A N 1
ATOM 723 C CA . GLY A 1 96 ? 8.078 5.473 15.148 1 98.06 96 GLY A CA 1
ATOM 724 C C . GLY A 1 96 ? 8.422 6.602 14.203 1 98.06 96 GLY A C 1
ATOM 725 O O . GLY A 1 96 ? 9.508 7.184 14.289 1 98.06 96 GLY A O 1
ATOM 726 N N . SER A 1 97 ? 7.629 6.867 13.258 1 98.81 97 SER A N 1
ATOM 727 C CA . SER A 1 97 ? 7.875 7.934 12.297 1 98.81 97 SER A CA 1
ATOM 728 C C . SER A 1 97 ? 7.555 9.305 12.891 1 98.81 97 SER A C 1
ATOM 730 O O . SER A 1 97 ? 6.809 9.398 13.867 1 98.81 97 SER A O 1
ATOM 732 N N . THR A 1 98 ? 8.125 10.367 12.32 1 98.94 98 THR A N 1
ATOM 733 C CA . THR A 1 98 ? 7.789 11.719 12.742 1 98.94 98 THR A CA 1
ATOM 734 C C . THR A 1 98 ? 6.32 12.023 12.477 1 98.94 98 THR A C 1
ATOM 736 O O . THR A 1 98 ? 5.633 12.594 13.328 1 98.94 98 THR A O 1
ATOM 739 N N . TYR A 1 99 ? 5.801 11.641 11.289 1 98.94 99 TYR A N 1
ATOM 740 C CA . TYR A 1 99 ? 4.406 11.797 10.891 1 98.94 99 TYR A CA 1
ATOM 741 C C . TYR A 1 99 ? 3.799 10.461 10.492 1 98.94 99 TYR A C 1
ATOM 743 O O . TYR A 1 99 ? 4.512 9.562 10.031 1 98.94 99 TYR A O 1
ATOM 751 N N . ALA A 1 100 ? 2.545 10.383 10.719 1 98.94 100 ALA A N 1
ATOM 752 C CA . ALA A 1 100 ? 1.75 9.328 10.094 1 98.94 100 ALA A CA 1
ATOM 753 C C . ALA A 1 100 ? 0.519 9.914 9.398 1 98.94 100 ALA A C 1
ATOM 755 O O . ALA A 1 100 ? -0.128 10.82 9.93 1 98.94 100 ALA A O 1
ATOM 756 N N . LEU A 1 101 ? 0.284 9.477 8.219 1 98.94 101 LEU A N 1
ATOM 757 C CA . LEU A 1 101 ? -0.889 9.82 7.418 1 98.94 101 LEU A CA 1
ATOM 758 C C . LEU A 1 101 ? -1.806 8.609 7.262 1 98.94 101 LEU A C 1
ATOM 760 O O . LEU A 1 101 ? -1.333 7.488 7.043 1 98.94 101 LEU A O 1
ATOM 764 N N . SER A 1 102 ? -3.104 8.836 7.395 1 98.94 102 SER A N 1
ATOM 765 C CA . SER A 1 102 ? -4.035 7.734 7.168 1 98.94 102 SER A CA 1
ATOM 766 C C . SER A 1 102 ? -5.23 8.188 6.336 1 98.94 102 SER A C 1
ATOM 768 O O . SER A 1 102 ? -5.512 9.383 6.246 1 98.94 102 SER A O 1
ATOM 770 N N . GLU A 1 103 ? -5.848 7.258 5.711 1 98.88 103 GLU A N 1
ATOM 771 C CA . GLU A 1 103 ? -7.031 7.5 4.891 1 98.88 103 GLU A CA 1
ATOM 772 C C . GLU A 1 103 ? -8 6.324 4.957 1 98.88 103 GLU A C 1
ATOM 774 O O . GLU A 1 103 ? -7.578 5.164 4.98 1 98.88 103 GLU A O 1
ATOM 779 N N . THR A 1 104 ? -9.273 6.547 5.027 1 98.81 104 THR A N 1
ATOM 780 C CA . THR A 1 104 ? -10.352 5.582 4.848 1 98.81 104 THR A CA 1
ATOM 781 C C . THR A 1 104 ? -11.555 6.238 4.176 1 98.81 104 THR A C 1
ATOM 783 O O . THR A 1 104 ? -11.562 7.449 3.957 1 98.81 104 THR A O 1
ATOM 786 N N . GLY A 1 105 ? -12.516 5.465 3.691 1 98.75 105 GLY A N 1
ATOM 787 C CA . GLY A 1 105 ? -13.664 6.02 2.992 1 98.75 105 GLY A CA 1
ATOM 788 C C . GLY A 1 105 ? -14.445 4.98 2.215 1 98.75 105 GLY A C 1
ATOM 789 O O . GLY A 1 105 ? -14.227 3.777 2.375 1 98.75 105 GLY A O 1
ATOM 790 N N . TRP A 1 106 ? -15.406 5.469 1.508 1 98.56 106 TRP A N 1
ATOM 791 C CA . TRP A 1 106 ? -16.188 4.66 0.578 1 98.56 106 TRP A CA 1
ATOM 792 C C . TRP A 1 106 ? -15.867 5.031 -0.867 1 98.56 106 TRP A C 1
ATOM 794 O O . TRP A 1 106 ? -16.406 6.004 -1.398 1 98.56 106 TRP A O 1
ATOM 804 N N . ALA A 1 107 ? -15.078 4.176 -1.519 1 98.25 107 ALA A N 1
ATOM 805 C CA . ALA A 1 107 ? -14.625 4.488 -2.871 1 98.25 107 ALA A CA 1
ATOM 806 C C . ALA A 1 107 ? -15.672 4.102 -3.906 1 98.25 107 ALA A C 1
ATOM 808 O O . ALA A 1 107 ? -15.641 4.582 -5.043 1 98.25 107 ALA A O 1
ATOM 809 N N . GLY A 1 108 ? -16.641 3.293 -3.516 1 97 108 GLY A N 1
ATOM 810 C CA . GLY A 1 108 ? -17.688 2.932 -4.441 1 97 108 GLY A CA 1
ATOM 811 C C . GLY A 1 108 ? -17.484 1.581 -5.098 1 97 108 GLY A C 1
ATOM 812 O O . GLY A 1 108 ? -16.688 0.767 -4.609 1 97 108 GLY A O 1
ATOM 813 N N . PRO A 1 109 ? -18.406 1.236 -6.047 1 97.25 109 PRO A N 1
ATOM 814 C CA . PRO A 1 109 ? -19.25 2.145 -6.812 1 97.25 109 PRO A CA 1
ATOM 815 C C . PRO A 1 109 ? -20.672 2.246 -6.242 1 97.25 109 PRO A C 1
ATOM 817 O O . PRO A 1 109 ? -21.453 3.084 -6.684 1 97.25 109 PRO A O 1
ATOM 820 N N . THR A 1 110 ? -20.969 1.444 -5.273 1 95.12 110 THR A N 1
ATOM 821 C CA . THR A 1 110 ? -22.344 1.423 -4.828 1 95.12 110 THR A CA 1
ATOM 822 C C . THR A 1 110 ? -22.453 1.833 -3.361 1 95.12 110 THR A C 1
ATOM 824 O O . THR A 1 110 ? -21.5 1.686 -2.602 1 95.12 110 THR A O 1
ATOM 827 N N . GLY A 1 111 ? -23.609 2.391 -2.984 1 95.25 111 GLY A N 1
ATOM 828 C CA . GLY A 1 111 ? -23.891 2.793 -1.616 1 95.25 111 GLY A CA 1
ATOM 829 C C . GLY A 1 111 ? -24.156 4.281 -1.474 1 95.25 111 GLY A C 1
ATOM 830 O O . GLY A 1 111 ? -23.781 5.07 -2.342 1 95.25 111 GLY A O 1
ATOM 831 N N . ASP A 1 112 ? -24.719 4.742 -0.383 1 95.44 112 ASP A N 1
ATOM 832 C CA . ASP A 1 112 ? -25.156 6.121 -0.181 1 95.44 112 ASP A CA 1
ATOM 833 C C . ASP A 1 112 ? -23.969 7.027 0.16 1 95.44 112 ASP A C 1
ATOM 835 O O . ASP A 1 112 ? -23.984 8.219 -0.145 1 95.44 112 ASP A O 1
ATOM 839 N N . ALA A 1 113 ? -22.984 6.473 0.646 1 98.06 113 ALA A N 1
ATOM 840 C CA . ALA A 1 113 ? -21.875 7.281 1.157 1 98.06 113 ALA A CA 1
ATOM 841 C C . ALA A 1 113 ? -20.703 7.285 0.18 1 98.06 113 ALA A C 1
ATOM 843 O O . ALA A 1 113 ? -19.641 7.84 0.477 1 98.06 113 ALA A O 1
ATOM 844 N N . VAL A 1 114 ? -20.906 6.77 -1.029 1 98.44 114 VAL A N 1
ATOM 845 C CA . VAL A 1 114 ? -19.859 6.676 -2.027 1 98.44 114 VAL A CA 1
ATOM 846 C C . VAL A 1 114 ? -19.266 8.055 -2.285 1 98.44 114 VAL A C 1
ATOM 848 O O . VAL A 1 114 ? -20 9.039 -2.414 1 98.44 114 VAL A O 1
ATOM 851 N N . GLY A 1 115 ? -17.906 8.07 -2.301 1 98.69 115 GLY A N 1
ATOM 852 C CA . GLY A 1 115 ? -17.203 9.312 -2.559 1 98.69 115 GLY A CA 1
ATOM 853 C C . GLY A 1 115 ? -16.797 10.047 -1.292 1 98.69 115 GLY A C 1
ATOM 854 O O . GLY A 1 115 ? -16.062 11.031 -1.347 1 98.69 115 GLY A O 1
ATOM 855 N N . THR A 1 116 ? -17.188 9.508 -0.098 1 98.88 116 THR A N 1
ATOM 856 C CA . THR A 1 116 ? -16.797 10.109 1.173 1 98.88 116 THR A CA 1
ATOM 857 C C . THR A 1 116 ? -15.453 9.57 1.642 1 98.88 116 THR A C 1
ATOM 859 O O . THR A 1 116 ? -15.258 8.352 1.715 1 98.88 116 THR A O 1
ATOM 862 N N . GLY A 1 117 ? -14.562 10.484 1.917 1 98.88 117 GLY A N 1
ATOM 863 C CA . GLY A 1 117 ? -13.234 10.148 2.41 1 98.88 117 GLY A CA 1
ATOM 864 C C . GLY A 1 117 ? -12.906 10.805 3.736 1 98.88 117 GLY A C 1
ATOM 865 O O . GLY A 1 117 ? -13.461 11.852 4.074 1 98.88 117 GLY A O 1
ATOM 866 N N . PHE A 1 118 ? -12.07 10.156 4.48 1 98.94 118 PHE A N 1
ATOM 867 C CA . PHE A 1 118 ? -11.539 10.625 5.754 1 98.94 118 PHE A CA 1
ATOM 868 C C . PHE A 1 118 ? -10.016 10.531 5.777 1 98.94 118 PHE A C 1
ATOM 870 O O . PHE A 1 118 ? -9.445 9.539 5.324 1 98.94 118 PHE A O 1
ATOM 877 N N . VAL A 1 119 ? -9.391 11.57 6.285 1 98.94 119 VAL A N 1
ATOM 878 C CA . VAL A 1 119 ? -7.938 11.57 6.371 1 98.94 119 VAL A CA 1
ATOM 879 C C . VAL A 1 119 ? -7.5 12.102 7.73 1 98.94 119 VAL A C 1
ATOM 881 O O . VAL A 1 119 ? -8.219 12.891 8.359 1 98.94 119 VAL A O 1
ATOM 884 N N . ALA A 1 120 ? -6.395 11.594 8.195 1 98.94 120 ALA A N 1
ATOM 885 C CA . ALA A 1 120 ? -5.805 12.086 9.438 1 98.94 120 ALA A CA 1
ATOM 886 C C . ALA A 1 120 ? -4.285 12.148 9.336 1 98.94 120 ALA A C 1
ATOM 888 O O . ALA A 1 120 ? -3.672 11.375 8.602 1 98.94 120 ALA A O 1
ATOM 889 N N . VAL A 1 121 ? -3.73 13.125 10.008 1 98.94 121 VAL A N 1
ATOM 890 C CA . VAL A 1 121 ? -2.287 13.258 10.18 1 98.94 121 VAL A CA 1
ATOM 891 C C . VAL A 1 121 ? -1.952 13.383 11.664 1 98.94 121 VAL A C 1
ATOM 893 O O . VAL A 1 121 ? -2.584 14.156 12.391 1 98.94 121 VAL A O 1
ATOM 896 N N . VAL A 1 122 ? -1.072 12.578 12.078 1 98.88 122 VAL A N 1
ATOM 897 C CA . VAL A 1 122 ? -0.52 12.688 13.422 1 98.88 122 VAL A CA 1
ATOM 898 C C . VAL A 1 122 ? 0.962 13.047 13.352 1 98.88 122 VAL A C 1
ATOM 900 O O . VAL A 1 122 ? 1.729 12.398 12.633 1 98.88 122 VAL A O 1
ATOM 903 N N . GLY A 1 123 ? 1.35 14.07 14.008 1 98.56 123 GLY A N 1
ATOM 904 C CA . GLY A 1 123 ? 2.725 14.539 14 1 98.56 123 GLY A CA 1
ATOM 905 C C . GLY A 1 123 ? 3.123 15.242 15.281 1 98.56 123 GLY A C 1
ATOM 906 O O . GLY A 1 123 ? 2.453 15.109 16.312 1 98.56 123 GLY A O 1
ATOM 907 N N . PRO A 1 124 ? 4.262 15.875 15.227 1 97.69 124 PRO A N 1
ATOM 908 C CA . PRO A 1 124 ? 4.789 16.516 16.438 1 97.69 124 PRO A CA 1
ATOM 909 C C . PRO A 1 124 ? 3.838 17.562 17 1 97.69 124 PRO A C 1
ATOM 911 O O . PRO A 1 124 ? 3.838 17.812 18.219 1 97.69 124 PRO A O 1
ATOM 914 N N . SER A 1 125 ? 2.986 18.141 16.172 1 95.94 125 SER A N 1
ATOM 915 C CA . SER A 1 125 ? 2.105 19.219 16.609 1 95.94 125 SER A CA 1
ATOM 916 C C . SER A 1 125 ? 0.728 18.688 16.984 1 95.94 125 SER A C 1
ATOM 918 O O . SER A 1 125 ? -0.198 19.453 17.234 1 95.94 125 SER A O 1
ATOM 920 N N . GLY A 1 126 ? 0.612 17.391 17.016 1 97.56 126 GLY A N 1
ATOM 921 C CA . GLY A 1 126 ? -0.659 16.781 17.391 1 97.56 126 GLY A CA 1
ATOM 922 C C . GLY A 1 126 ? -1.331 16.047 16.25 1 97.56 126 GLY A C 1
ATOM 923 O O . GLY A 1 126 ? -0.663 15.594 15.32 1 97.56 126 GLY A O 1
ATOM 924 N N . SER A 1 127 ? -2.65 15.883 16.422 1 98.5 127 SER A N 1
ATOM 925 C CA . SER A 1 127 ? -3.439 15.117 15.461 1 98.5 127 SER A CA 1
ATOM 926 C C . SER A 1 127 ? -4.5 15.992 14.805 1 98.5 127 SER A C 1
ATOM 928 O O . SER A 1 127 ? -5.133 16.812 15.461 1 98.5 127 SER A O 1
ATOM 930 N N . LYS A 1 128 ? -4.598 15.867 13.484 1 98.75 128 LYS A N 1
ATOM 931 C CA . LYS A 1 128 ? -5.641 16.531 12.703 1 98.75 128 LYS A CA 1
ATOM 932 C C . LYS A 1 128 ? -6.348 15.531 11.781 1 98.75 128 LYS A C 1
ATOM 934 O O . LYS A 1 128 ? -5.734 14.57 11.32 1 98.75 128 LYS A O 1
ATOM 939 N N . SER A 1 129 ? -7.629 15.766 11.609 1 98.81 129 SER A N 1
ATOM 940 C CA . SER A 1 129 ? -8.375 14.953 10.656 1 98.81 129 SER A CA 1
ATOM 941 C C . SER A 1 129 ? -9.398 15.781 9.898 1 98.81 129 SER A C 1
ATOM 943 O O . SER A 1 129 ? -9.703 16.922 10.289 1 98.81 129 SER A O 1
ATOM 945 N N . MET A 1 130 ? -9.883 15.25 8.773 1 98.69 130 MET A N 1
ATOM 946 C CA . MET A 1 130 ? -10.93 15.922 8.016 1 98.69 130 MET A CA 1
ATOM 947 C C . MET A 1 130 ? -11.773 14.906 7.242 1 98.69 130 MET A C 1
ATOM 949 O O . MET A 1 130 ? -11.328 13.781 7.004 1 98.69 130 MET A O 1
ATOM 953 N N . THR A 1 131 ? -12.914 15.367 6.938 1 98.81 131 THR A N 1
ATOM 954 C CA . THR A 1 131 ? -13.859 14.656 6.078 1 98.81 131 THR A CA 1
ATOM 955 C C . THR A 1 131 ? -14.094 15.43 4.781 1 98.81 131 THR A C 1
ATOM 957 O O . THR A 1 131 ? -14.094 16.656 4.781 1 98.81 131 THR A O 1
ATOM 960 N N . PHE A 1 132 ? -14.25 14.703 3.682 1 98.81 132 PHE A N 1
ATOM 961 C CA . PHE A 1 132 ? -14.57 15.344 2.414 1 98.81 132 PHE A CA 1
ATOM 962 C C . PHE A 1 132 ? -15.398 14.414 1.532 1 98.81 132 PHE A C 1
ATOM 964 O O . PHE A 1 132 ? -15.523 13.227 1.822 1 98.81 132 PHE A O 1
ATOM 971 N N . SER A 1 133 ? -15.938 14.977 0.464 1 98.62 133 SER A N 1
ATOM 972 C CA . SER A 1 133 ? -16.672 14.234 -0.554 1 98.62 133 SER A CA 1
ATOM 973 C C . SER A 1 133 ? -16.172 14.578 -1.954 1 98.62 133 SER A C 1
ATOM 975 O O . SER A 1 133 ? -15.891 15.742 -2.25 1 98.62 133 SER A O 1
ATOM 977 N N . THR A 1 134 ? -16.141 13.539 -2.793 1 98.44 134 THR A N 1
ATOM 978 C CA . THR A 1 134 ? -15.672 13.766 -4.156 1 98.44 134 THR A CA 1
ATOM 979 C C . THR A 1 134 ? -16.844 14.023 -5.094 1 98.44 134 THR A C 1
ATOM 981 O O . THR A 1 134 ? -16.672 14.578 -6.184 1 98.44 134 THR A O 1
ATOM 984 N N . GLY A 1 135 ? -18.031 13.492 -4.719 1 97.62 135 GLY A N 1
ATOM 985 C CA . GLY A 1 135 ? -19.219 13.602 -5.551 1 97.62 135 GLY A CA 1
ATOM 986 C C . GLY A 1 135 ? -19.25 12.594 -6.684 1 97.62 135 GLY A C 1
ATOM 987 O O . GLY A 1 135 ? -20.125 12.648 -7.551 1 97.62 135 GLY A O 1
ATOM 988 N N . SER A 1 136 ? -18.344 11.711 -6.742 1 97.88 136 SER A N 1
ATOM 989 C CA . SER A 1 136 ? -18.234 10.703 -7.789 1 97.88 136 SER A CA 1
ATOM 990 C C . SER A 1 136 ? -18.656 9.328 -7.273 1 97.88 136 SER A C 1
ATOM 992 O O . SER A 1 136 ? -18.484 9.031 -6.09 1 97.88 136 SER A O 1
ATOM 994 N N . ASN A 1 137 ? -19.125 8.531 -8.188 1 97.5 137 ASN A N 1
ATOM 995 C CA . ASN A 1 137 ? -19.422 7.145 -7.848 1 97.5 137 ASN A CA 1
ATOM 996 C C . ASN A 1 137 ? -18.406 6.184 -8.453 1 97.5 137 ASN A C 1
ATOM 998 O O . ASN A 1 137 ? -18.5 4.969 -8.266 1 97.5 137 ASN A O 1
ATOM 1002 N N . ASP A 1 138 ? -17.484 6.773 -9.148 1 97.5 138 ASP A N 1
ATOM 1003 C CA . ASP A 1 138 ? -16.469 5.945 -9.789 1 97.5 138 ASP A CA 1
ATOM 1004 C C . ASP A 1 138 ? -15.367 5.566 -8.805 1 97.5 138 ASP A C 1
ATOM 1006 O O . ASP A 1 138 ? -14.656 6.438 -8.297 1 97.5 138 ASP A O 1
ATOM 1010 N N . ARG A 1 139 ? -15.188 4.332 -8.578 1 98 139 ARG A N 1
ATOM 1011 C CA . ARG A 1 139 ? -14.297 3.818 -7.543 1 98 139 ARG A CA 1
ATOM 1012 C C . ARG A 1 139 ? -12.859 4.293 -7.773 1 98 139 ARG A C 1
ATOM 1014 O O . ARG A 1 139 ? -12.25 4.887 -6.879 1 98 139 ARG A O 1
ATOM 1021 N N . ALA A 1 140 ? -12.312 4.051 -8.961 1 97.62 140 ALA A N 1
ATOM 1022 C CA . ALA A 1 140 ? -10.93 4.414 -9.234 1 97.62 140 ALA A CA 1
ATOM 1023 C C . ALA A 1 140 ? -10.727 5.922 -9.156 1 97.62 140 ALA A C 1
ATOM 1025 O O . ALA A 1 140 ? -9.703 6.395 -8.648 1 97.62 140 ALA A O 1
ATOM 1026 N N . GLN A 1 141 ? -11.648 6.66 -9.648 1 97.62 141 GLN A N 1
ATOM 1027 C CA . GLN A 1 141 ? -11.586 8.109 -9.539 1 97.62 141 GLN A CA 1
ATOM 1028 C C . GLN A 1 141 ? -11.602 8.562 -8.078 1 97.62 141 GLN A C 1
ATOM 1030 O O . GLN A 1 141 ? -10.867 9.477 -7.699 1 97.62 141 GLN A O 1
ATOM 1035 N N . ASN A 1 142 ? -12.461 7.938 -7.289 1 98.69 142 ASN A N 1
ATOM 1036 C CA . ASN A 1 142 ? -12.508 8.258 -5.867 1 98.69 142 ASN A CA 1
ATOM 1037 C C . ASN A 1 142 ? -11.18 7.953 -5.18 1 98.69 142 ASN A C 1
ATOM 1039 O O . ASN A 1 142 ? -10.695 8.75 -4.371 1 98.69 142 ASN A O 1
ATOM 1043 N N . MET A 1 143 ? -10.602 6.809 -5.52 1 98.81 143 MET A N 1
ATOM 1044 C CA . MET A 1 143 ? -9.305 6.457 -4.945 1 98.81 143 MET A CA 1
ATOM 1045 C C . MET A 1 143 ? -8.273 7.539 -5.246 1 98.81 143 MET A C 1
ATOM 1047 O O . MET A 1 143 ? -7.539 7.965 -4.352 1 98.81 143 MET A O 1
ATOM 1051 N N . GLU A 1 144 ? -8.18 8.008 -6.445 1 98.69 144 GLU A N 1
ATOM 1052 C CA . GLU A 1 144 ? -7.23 9.047 -6.84 1 98.69 144 GLU A CA 1
ATOM 1053 C C . GLU A 1 144 ? -7.5 10.352 -6.094 1 98.69 144 GLU A C 1
ATOM 1055 O O . GLU A 1 144 ? -6.566 11.023 -5.656 1 98.69 144 GLU A O 1
ATOM 1060 N N . GLU A 1 145 ? -8.742 10.656 -5.977 1 98.75 145 GLU A N 1
ATOM 1061 C CA . GLU A 1 145 ? -9.094 11.891 -5.285 1 98.75 145 GLU A CA 1
ATOM 1062 C C . GLU A 1 145 ? -8.812 11.781 -3.789 1 98.75 145 GLU A C 1
ATOM 1064 O O . GLU A 1 145 ? -8.383 12.758 -3.164 1 98.75 145 GLU A O 1
ATOM 1069 N N . PHE A 1 146 ? -9.141 10.617 -3.18 1 98.88 146 PHE A N 1
ATOM 1070 C CA . PHE A 1 146 ? -8.797 10.391 -1.78 1 98.88 146 PHE A CA 1
ATOM 1071 C C . PHE A 1 146 ? -7.301 10.578 -1.557 1 98.88 146 PHE A C 1
ATOM 1073 O O . PHE A 1 146 ? -6.891 11.266 -0.617 1 98.88 146 PHE A O 1
ATOM 1080 N N . ALA A 1 147 ? -6.535 10.016 -2.432 1 98.88 147 ALA A N 1
ATOM 1081 C CA . ALA A 1 147 ? -5.082 10.117 -2.32 1 98.88 147 ALA A CA 1
ATOM 1082 C C . ALA A 1 147 ? -4.625 11.57 -2.459 1 98.88 147 ALA A C 1
ATOM 1084 O O . ALA A 1 147 ? -3.791 12.039 -1.684 1 98.88 147 ALA A O 1
ATOM 1085 N N . PHE A 1 148 ? -5.195 12.242 -3.432 1 98.88 148 PHE A N 1
ATOM 1086 C CA . PHE A 1 148 ? -4.848 13.633 -3.674 1 98.88 148 PHE A CA 1
ATOM 1087 C C . PHE A 1 148 ? -5.164 14.492 -2.453 1 98.88 148 PHE A C 1
ATOM 1089 O O . PHE A 1 148 ? -4.328 15.281 -2.006 1 98.88 148 PHE A O 1
ATOM 1096 N N . ARG A 1 149 ? -6.301 14.328 -1.904 1 98.88 149 ARG A N 1
ATOM 1097 C CA . ARG A 1 149 ? -6.734 15.117 -0.753 1 98.88 149 ARG A CA 1
ATOM 1098 C C . ARG A 1 149 ? -5.898 14.789 0.481 1 98.88 149 ARG A C 1
ATOM 1100 O O . ARG A 1 149 ? -5.645 15.656 1.314 1 98.88 149 ARG A O 1
ATOM 1107 N N . ALA A 1 150 ? -5.59 13.555 0.642 1 98.94 150 ALA A N 1
ATOM 1108 C CA . ALA A 1 150 ? -4.734 13.148 1.753 1 98.94 150 ALA A CA 1
ATOM 1109 C C . ALA A 1 150 ? -3.373 13.836 1.676 1 98.94 150 ALA A C 1
ATOM 1111 O O . ALA A 1 150 ? -2.859 14.328 2.684 1 98.94 150 ALA A O 1
ATOM 1112 N N . LEU A 1 151 ? -2.818 13.875 0.5 1 98.94 151 LEU A N 1
ATOM 1113 C CA . LEU A 1 151 ? -1.517 14.508 0.31 1 98.94 151 LEU A CA 1
ATOM 1114 C C . LEU A 1 151 ? -1.606 16.016 0.519 1 98.94 151 LEU A C 1
ATOM 1116 O O . LEU A 1 151 ? -0.701 16.625 1.098 1 98.94 151 LEU A O 1
ATOM 1120 N N . GLN A 1 152 ? -2.662 16.594 0.024 1 98.88 152 GLN A N 1
ATOM 1121 C CA . GLN A 1 152 ? -2.881 18.016 0.272 1 98.88 152 GLN A CA 1
ATOM 1122 C C . GLN A 1 152 ? -2.967 18.312 1.768 1 98.88 152 GLN A C 1
ATOM 1124 O O . GLN A 1 152 ? -2.383 19.281 2.252 1 98.88 152 GLN A O 1
ATOM 1129 N N . PHE A 1 153 ? -3.719 17.5 2.449 1 98.88 153 PHE A N 1
ATOM 1130 C CA . PHE A 1 153 ? -3.902 17.656 3.887 1 98.88 153 PHE A CA 1
ATOM 1131 C C . PHE A 1 153 ? -2.574 17.5 4.621 1 98.88 153 PHE A C 1
ATOM 1133 O O . PHE A 1 153 ? -2.273 18.281 5.535 1 98.88 153 PHE A O 1
ATOM 1140 N N . LEU A 1 154 ? -1.782 16.531 4.242 1 98.88 154 LEU A N 1
ATOM 1141 C CA . LEU A 1 154 ? -0.453 16.344 4.809 1 98.88 154 LEU A CA 1
ATOM 1142 C C . LEU A 1 154 ? 0.412 17.578 4.602 1 98.88 154 LEU A C 1
ATOM 1144 O O . LEU A 1 154 ? 1.065 18.047 5.535 1 98.88 154 LEU A O 1
ATOM 1148 N N . LEU A 1 155 ? 0.437 18.047 3.332 1 98.81 155 LEU A N 1
ATOM 1149 C CA . LEU A 1 155 ? 1.244 19.219 3.012 1 98.81 155 LEU A CA 1
ATOM 1150 C C . LEU A 1 155 ? 0.888 20.391 3.92 1 98.81 155 LEU A C 1
ATOM 1152 O O . LEU A 1 155 ? 1.773 21.109 4.398 1 98.81 155 LEU A O 1
ATOM 1156 N N . ASP A 1 156 ? -0.372 20.562 4.184 1 98.19 156 ASP A N 1
ATOM 1157 C CA . ASP A 1 156 ? -0.836 21.656 5.047 1 98.19 156 ASP A CA 1
ATOM 1158 C C . ASP A 1 156 ? -0.274 21.5 6.461 1 98.19 156 ASP A C 1
ATOM 1160 O O . ASP A 1 156 ? 0.002 22.5 7.133 1 98.19 156 ASP A O 1
ATOM 1164 N N . GLN A 1 157 ? -0.128 20.266 6.934 1 97.94 157 GLN A N 1
ATOM 1165 C CA . GLN A 1 157 ? 0.373 20.031 8.281 1 97.94 157 GLN A CA 1
ATOM 1166 C C . GLN A 1 157 ? 1.889 20.203 8.344 1 97.94 157 GLN A C 1
ATOM 1168 O O . GLN A 1 157 ? 2.449 20.453 9.414 1 97.94 157 GLN A O 1
ATOM 1173 N N . LEU A 1 158 ? 2.545 20.031 7.238 1 97.94 158 LEU A N 1
ATOM 1174 C CA . LEU A 1 158 ? 3.998 20.156 7.195 1 97.94 158 LEU A CA 1
ATOM 1175 C C . LEU A 1 158 ? 4.426 21.609 7.16 1 97.94 158 LEU A C 1
ATOM 1177 O O . LEU A 1 158 ? 5.555 21.938 7.531 1 97.94 158 LEU A O 1
ATOM 1181 N N . LYS A 1 159 ? 3.537 22.453 6.648 1 95.25 159 LYS A N 1
ATOM 1182 C CA . LYS A 1 159 ? 3.822 23.891 6.566 1 95.25 159 LYS A CA 1
ATOM 1183 C C . LYS A 1 159 ? 3.521 24.578 7.891 1 95.25 159 LYS A C 1
ATOM 1185 O O . LYS A 1 159 ? 4.25 25.484 8.297 1 95.25 159 LYS A O 1
ATOM 1190 N N . MET B 1 1 ? -6.781 7.82 -15.344 1 84.38 1 MET B N 1
ATOM 1191 C CA . MET B 1 1 ? -6.828 6.629 -14.5 1 84.38 1 MET B CA 1
ATOM 1192 C C . MET B 1 1 ? -5.43 6.055 -14.297 1 84.38 1 MET B C 1
ATOM 1194 O O . MET B 1 1 ? -4.633 5.996 -15.234 1 84.38 1 MET B O 1
ATOM 1198 N N . PHE B 1 2 ? -5.23 5.582 -13.07 1 95.56 2 PHE B N 1
ATOM 1199 C CA . PHE B 1 2 ? -3.869 5.156 -12.758 1 95.56 2 PHE B CA 1
ATOM 1200 C C . PHE B 1 2 ? -3.646 3.709 -13.18 1 95.56 2 PHE B C 1
ATOM 1202 O O . PHE B 1 2 ? -2.568 3.152 -12.953 1 95.56 2 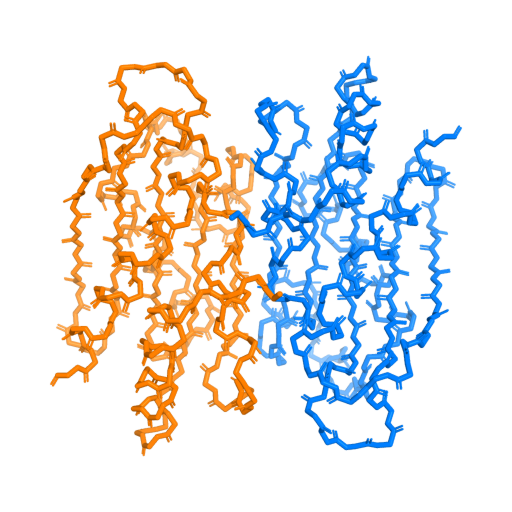PHE B O 1
ATOM 1209 N N . ILE B 1 3 ? -4.609 3.107 -13.891 1 97.25 3 ILE B N 1
ATOM 1210 C CA . ILE B 1 3 ? -4.516 1.721 -14.336 1 97.25 3 ILE B CA 1
ATOM 1211 C C . ILE B 1 3 ? -4.473 1.67 -15.859 1 97.25 3 ILE B C 1
ATOM 1213 O O . ILE B 1 3 ? -5.395 2.143 -16.531 1 97.25 3 ILE B O 1
ATOM 1217 N N . SER B 1 4 ? -3.477 1.079 -16.375 1 97.38 4 SER B N 1
ATOM 1218 C CA . SER B 1 4 ? -3.383 0.893 -17.812 1 97.38 4 SER B CA 1
ATOM 1219 C C . SER B 1 4 ? -4.305 -0.225 -18.281 1 97.38 4 SER B C 1
ATOM 1221 O O . SER B 1 4 ? -4.781 -1.027 -17.484 1 97.38 4 SER B O 1
ATOM 1223 N N . GLU B 1 5 ? -4.516 -0.34 -19.609 1 97 5 GLU B N 1
ATOM 1224 C CA . GLU B 1 5 ? -5.398 -1.354 -20.188 1 97 5 GLU B CA 1
ATOM 1225 C C . GLU B 1 5 ? -4.852 -2.758 -19.938 1 97 5 GLU B C 1
ATOM 1227 O O . GLU B 1 5 ? -5.609 -3.678 -19.625 1 97 5 GLU B O 1
ATOM 1232 N N . ARG B 1 6 ? -3.611 -2.941 -20.125 1 97.5 6 ARG B N 1
ATOM 1233 C CA . ARG B 1 6 ? -3.031 -4.27 -19.938 1 97.5 6 ARG B CA 1
ATOM 1234 C C . ARG B 1 6 ? -3.141 -4.723 -18.5 1 97.5 6 ARG B C 1
ATOM 1236 O O . ARG B 1 6 ? -3.369 -5.906 -18.219 1 97.5 6 ARG B O 1
ATOM 1243 N N . VAL B 1 7 ? -2.957 -3.818 -17.562 1 98.44 7 VAL B N 1
ATOM 1244 C CA . VAL B 1 7 ? -3.086 -4.156 -16.156 1 98.44 7 VAL B CA 1
ATOM 1245 C C . VAL B 1 7 ? -4.539 -4.488 -15.836 1 98.44 7 VAL B C 1
ATOM 1247 O O . VAL B 1 7 ? -4.816 -5.434 -15.086 1 98.44 7 VAL B O 1
ATOM 1250 N N . GLN B 1 8 ? -5.441 -3.709 -16.438 1 98.06 8 GLN B N 1
ATOM 1251 C CA . GLN B 1 8 ? -6.867 -3.938 -16.234 1 98.06 8 GLN B CA 1
ATOM 1252 C C . GLN B 1 8 ? -7.262 -5.355 -16.625 1 98.06 8 GLN B C 1
ATOM 1254 O O . GLN B 1 8 ? -8.039 -6.012 -15.93 1 98.06 8 GLN B O 1
ATOM 1259 N N . LEU B 1 9 ? -6.789 -5.797 -17.703 1 98.19 9 LEU B N 1
ATOM 1260 C CA . LEU B 1 9 ? -7.102 -7.137 -18.203 1 98.19 9 LEU B CA 1
ATOM 1261 C C . LEU B 1 9 ? -6.641 -8.203 -17.203 1 98.19 9 LEU B C 1
ATOM 1263 O O . LEU B 1 9 ? -7.363 -9.164 -16.938 1 98.19 9 LEU B O 1
ATOM 1267 N N . LEU B 1 10 ? -5.453 -8.031 -16.641 1 98.56 10 LEU B N 1
ATOM 1268 C CA . LEU B 1 10 ? -4.938 -8.961 -15.641 1 98.56 10 LEU B CA 1
ATOM 1269 C C . LEU B 1 10 ? -5.816 -8.961 -14.391 1 98.56 10 LEU B C 1
ATOM 1271 O O . LEU B 1 10 ? -6.148 -10.023 -13.859 1 98.56 10 LEU B O 1
ATOM 1275 N N . LEU B 1 11 ? -6.16 -7.816 -13.977 1 98.75 11 LEU B N 1
ATOM 1276 C CA . LEU B 1 11 ? -6.926 -7.656 -12.742 1 98.75 11 LEU B CA 1
ATOM 1277 C C . LEU B 1 11 ? -8.305 -8.297 -12.875 1 98.75 11 LEU B C 1
ATOM 1279 O O . LEU B 1 11 ? -8.812 -8.891 -11.914 1 98.75 11 LEU B O 1
ATOM 1283 N N . ASP B 1 12 ? -8.914 -8.102 -14.031 1 98.5 12 ASP B N 1
ATOM 1284 C CA . ASP B 1 12 ? -10.219 -8.711 -14.266 1 98.5 12 ASP B CA 1
ATOM 1285 C C . ASP B 1 12 ? -10.148 -10.234 -14.125 1 98.5 12 ASP B C 1
ATOM 1287 O O . ASP B 1 12 ? -11.023 -10.844 -13.5 1 98.5 12 ASP B O 1
ATOM 1291 N N . GLU B 1 13 ? -9.148 -10.797 -14.641 1 98.75 13 GLU B N 1
ATOM 1292 C CA . GLU B 1 13 ? -8.984 -12.25 -14.562 1 98.75 13 GLU B CA 1
ATOM 1293 C C . GLU B 1 13 ? -8.672 -12.688 -13.133 1 98.75 13 GLU B C 1
ATOM 1295 O O . GLU B 1 13 ? -9.234 -13.672 -12.648 1 98.75 13 GLU B O 1
ATOM 1300 N N . ILE B 1 14 ? -7.797 -12 -12.492 1 98.88 14 ILE B N 1
ATOM 1301 C CA . ILE B 1 14 ? -7.383 -12.344 -11.133 1 98.88 14 ILE B CA 1
ATOM 1302 C C . ILE B 1 14 ? -8.578 -12.242 -10.195 1 98.88 14 ILE B C 1
ATOM 1304 O O . ILE B 1 14 ? -8.836 -13.164 -9.406 1 98.88 14 ILE B O 1
ATOM 1308 N N . SER B 1 15 ? -9.273 -11.117 -10.305 1 98.75 15 SER B N 1
ATOM 1309 C CA . SER B 1 15 ? -10.43 -10.898 -9.445 1 98.75 15 SER B CA 1
ATOM 1310 C C . SER B 1 15 ? -11.484 -11.977 -9.656 1 98.75 15 SER B C 1
ATOM 1312 O O . SER B 1 15 ? -12.094 -12.461 -8.695 1 98.75 15 SER B O 1
ATOM 1314 N N . ALA B 1 16 ? -11.711 -12.359 -10.891 1 98.69 16 ALA B N 1
ATOM 1315 C CA . ALA B 1 16 ? -12.688 -13.391 -11.211 1 98.69 16 ALA B CA 1
ATOM 1316 C C . ALA B 1 16 ? -12.289 -14.734 -10.609 1 98.69 16 ALA B C 1
ATOM 1318 O O . ALA B 1 16 ? -13.102 -15.414 -9.977 1 98.69 16 ALA B O 1
ATOM 1319 N N . LEU B 1 17 ? -11.109 -15.109 -10.758 1 98.69 17 LEU B N 1
ATOM 1320 C CA . LEU B 1 17 ? -10.625 -16.406 -10.273 1 98.69 17 LEU B CA 1
ATOM 1321 C C . LEU B 1 17 ? -10.688 -16.469 -8.75 1 98.69 17 LEU B C 1
ATOM 1323 O O . LEU B 1 17 ? -11.164 -17.453 -8.195 1 98.69 17 LEU B O 1
ATOM 1327 N N . LEU B 1 18 ? -10.18 -15.453 -8.062 1 98.81 18 LEU B N 1
ATOM 1328 C CA . LEU B 1 18 ? -10.18 -15.445 -6.605 1 98.81 18 LEU B CA 1
ATOM 1329 C C . LEU B 1 18 ? -11.594 -15.492 -6.055 1 98.81 18 LEU B C 1
ATOM 1331 O O . LEU B 1 18 ? -11.883 -16.234 -5.117 1 98.81 18 LEU B O 1
ATOM 1335 N N . THR B 1 19 ? -12.445 -14.68 -6.66 1 98.56 19 THR B N 1
ATOM 1336 C CA . THR B 1 19 ? -13.828 -14.602 -6.195 1 98.56 19 THR B CA 1
ATOM 1337 C C . THR B 1 19 ? -14.547 -15.93 -6.418 1 98.56 19 THR B C 1
ATOM 1339 O O . THR B 1 19 ? -15.242 -16.422 -5.527 1 98.56 19 THR B O 1
ATOM 1342 N N . GLU B 1 20 ? -14.383 -16.516 -7.605 1 98.25 20 GLU B N 1
ATOM 1343 C CA . GLU B 1 20 ? -15.047 -17.766 -7.953 1 98.25 20 GLU B CA 1
ATOM 1344 C C . GLU B 1 20 ? -14.633 -18.891 -7.012 1 98.25 20 GLU B C 1
ATOM 1346 O O . GLU B 1 20 ? -15.461 -19.719 -6.621 1 98.25 20 GLU B O 1
ATOM 1351 N N . LYS B 1 21 ? -13.438 -18.875 -6.59 1 98.19 21 LYS B N 1
ATOM 1352 C CA . LYS B 1 21 ? -12.898 -19.969 -5.781 1 98.19 21 LYS B CA 1
ATOM 1353 C C . LYS B 1 21 ? -13.016 -19.656 -4.293 1 98.19 21 LYS B C 1
ATOM 1355 O O . LYS B 1 21 ? -12.688 -20.5 -3.449 1 98.19 21 LYS B O 1
ATOM 1360 N N . GLY B 1 22 ? -13.336 -18.438 -3.973 1 98.5 22 GLY B N 1
ATOM 1361 C CA . GLY B 1 22 ? -13.422 -18.016 -2.58 1 98.5 22 GLY B CA 1
ATOM 1362 C C . GLY B 1 22 ? -12.07 -17.891 -1.91 1 98.5 22 GLY B C 1
ATOM 1363 O O . GLY B 1 22 ? -11.93 -18.172 -0.722 1 98.5 22 GLY B O 1
ATOM 1364 N N . HIS B 1 23 ? -11.031 -17.609 -2.709 1 98.81 23 HIS B N 1
ATOM 1365 C CA . HIS B 1 23 ? -9.68 -17.438 -2.191 1 98.81 23 HIS B CA 1
ATOM 1366 C C . HIS B 1 23 ? -9.414 -15.984 -1.817 1 98.81 23 HIS B C 1
ATOM 1368 O O . HIS B 1 23 ? -9.945 -15.062 -2.447 1 98.81 23 HIS B O 1
ATOM 1374 N N . THR B 1 24 ? -8.578 -15.805 -0.834 1 98.88 24 THR B N 1
ATOM 1375 C CA . THR B 1 24 ? -8.195 -14.469 -0.387 1 98.88 24 THR B CA 1
ATOM 1376 C C . THR B 1 24 ? -6.719 -14.211 -0.67 1 98.88 24 THR B C 1
ATOM 1378 O O . THR B 1 24 ? -5.941 -15.148 -0.857 1 98.88 24 THR B O 1
ATOM 1381 N N . LEU B 1 25 ? -6.395 -12.906 -0.748 1 98.94 25 LEU B N 1
ATOM 1382 C CA . LEU B 1 25 ? -5.055 -12.484 -1.142 1 98.94 25 LEU B CA 1
ATOM 1383 C C . LEU B 1 25 ? -4.551 -11.359 -0.245 1 98.94 25 LEU B C 1
ATOM 1385 O O . LEU B 1 25 ? -5.285 -10.406 0.03 1 98.94 25 LEU B O 1
ATOM 1389 N N . ALA B 1 26 ? -3.355 -11.516 0.227 1 98.94 26 ALA B N 1
ATOM 1390 C CA . ALA B 1 26 ? -2.617 -10.445 0.886 1 98.94 26 ALA B CA 1
ATOM 1391 C C . ALA B 1 26 ? -1.376 -10.062 0.086 1 98.94 26 ALA B C 1
ATOM 1393 O O . ALA B 1 26 ? -0.82 -10.891 -0.643 1 98.94 26 ALA B O 1
ATOM 1394 N N . VAL B 1 27 ? -0.911 -8.805 0.175 1 98.94 27 VAL B N 1
ATOM 1395 C CA . VAL B 1 27 ? 0.21 -8.352 -0.642 1 98.94 27 VAL B CA 1
ATOM 1396 C C . VAL B 1 27 ? 1.226 -7.621 0.234 1 98.94 27 VAL B C 1
ATOM 1398 O O . VAL B 1 27 ? 0.859 -6.742 1.018 1 98.94 27 VAL B O 1
ATOM 1401 N N . SER B 1 28 ? 2.475 -7.98 0.171 1 98.88 28 SER B N 1
ATOM 1402 C CA . SER B 1 28 ? 3.584 -7.266 0.791 1 98.88 28 SER B CA 1
ATOM 1403 C C . SER B 1 28 ? 4.484 -6.625 -0.26 1 98.88 28 SER B C 1
ATOM 1405 O O . SER B 1 28 ? 5.039 -7.32 -1.117 1 98.88 28 SER B O 1
ATOM 1407 N N . GLU B 1 29 ? 4.617 -5.289 -0.19 1 98.69 29 GLU B N 1
ATOM 1408 C CA . GLU B 1 29 ? 5.344 -4.547 -1.218 1 98.69 29 GLU B CA 1
ATOM 1409 C C . GLU B 1 29 ? 6.473 -3.721 -0.608 1 98.69 29 GLU B C 1
ATOM 1411 O O . GLU B 1 29 ? 6.316 -3.158 0.479 1 98.69 29 GLU B O 1
ATOM 1416 N N . ALA B 1 30 ? 7.59 -3.627 -1.408 1 98.56 30 ALA B N 1
ATOM 1417 C CA . ALA B 1 30 ? 8.68 -2.711 -1.073 1 98.56 30 ALA B CA 1
ATOM 1418 C C . ALA B 1 30 ? 8.859 -1.653 -2.156 1 98.56 30 ALA B C 1
ATOM 1420 O O . ALA B 1 30 ? 8.305 -0.556 -2.061 1 98.56 30 ALA B O 1
ATOM 1421 N N . ALA B 1 31 ? 9.344 -1.97 -3.344 1 98.25 31 ALA B N 1
ATOM 1422 C CA . ALA B 1 31 ? 9.711 -1.03 -4.402 1 98.25 31 ALA B CA 1
ATOM 1423 C C . ALA B 1 31 ? 8.469 -0.44 -5.066 1 98.25 31 ALA B C 1
ATOM 1425 O O . ALA B 1 31 ? 8.477 0.717 -5.488 1 98.25 31 ALA B O 1
ATOM 1426 N N . CYS B 1 32 ? 7.387 -1.145 -5.133 1 98 32 CYS B N 1
ATOM 1427 C CA . CYS B 1 32 ? 6.156 -0.674 -5.762 1 98 32 CYS B CA 1
ATOM 1428 C C . CYS B 1 32 ? 5.418 0.301 -4.855 1 98 32 CYS B C 1
ATOM 1430 O O . CYS B 1 32 ? 4.598 1.094 -5.324 1 98 32 CYS B O 1
ATOM 1432 N N . GLY B 1 33 ? 5.641 0.164 -3.568 1 97.81 33 GLY B N 1
ATOM 1433 C CA . GLY B 1 33 ? 5.109 1.116 -2.605 1 97.81 33 GLY B CA 1
ATOM 1434 C C . GLY B 1 33 ? 3.598 1.08 -2.502 1 97.81 33 GLY B C 1
ATOM 1435 O O . GLY B 1 33 ? 2.963 2.109 -2.26 1 97.81 33 GLY B O 1
ATOM 1436 N N . GLY B 1 34 ? 2.961 -0.022 -2.822 1 98.75 34 GLY B N 1
ATOM 1437 C CA . GLY B 1 34 ? 1.52 -0.137 -2.662 1 98.75 34 GLY B CA 1
ATOM 1438 C C . GLY B 1 34 ? 0.776 -0.19 -3.984 1 98.75 34 GLY B C 1
ATOM 1439 O O . GLY B 1 34 ? -0.433 -0.429 -4.012 1 98.75 34 GLY B O 1
ATOM 1440 N N . LEU B 1 35 ? 1.488 -0.067 -5.098 1 98.88 35 LEU B N 1
ATOM 1441 C CA . LEU B 1 35 ? 0.861 0.039 -6.41 1 98.88 35 LEU B CA 1
ATOM 1442 C C . LEU B 1 35 ? 0.129 -1.25 -6.77 1 98.88 35 LEU B C 1
ATOM 1444 O O . LEU B 1 35 ? -0.955 -1.21 -7.355 1 98.88 35 LEU B O 1
ATOM 1448 N N . ILE B 1 36 ? 0.672 -2.402 -6.414 1 98.94 36 ILE B N 1
ATOM 1449 C CA . ILE B 1 36 ? 0.028 -3.682 -6.688 1 98.94 36 ILE B CA 1
ATOM 1450 C C . ILE B 1 36 ? -1.322 -3.742 -5.977 1 98.94 36 ILE B C 1
ATOM 1452 O O . ILE B 1 36 ? -2.342 -4.059 -6.594 1 98.94 36 ILE B O 1
ATOM 1456 N N . SER B 1 37 ? -1.307 -3.408 -4.715 1 98.88 37 SER B N 1
ATOM 1457 C CA . SER B 1 37 ? -2.523 -3.457 -3.912 1 98.88 37 SER B CA 1
ATOM 1458 C C . SER B 1 37 ? -3.559 -2.457 -4.418 1 98.88 37 SER B C 1
ATOM 1460 O O . SER B 1 37 ? -4.754 -2.752 -4.441 1 98.88 37 SER B O 1
ATOM 1462 N N . SER B 1 38 ? -3.082 -1.253 -4.781 1 98.88 38 SER B N 1
ATOM 1463 C CA . SER B 1 38 ? -4.023 -0.255 -5.277 1 98.88 38 SER B CA 1
ATOM 1464 C C . SER B 1 38 ? -4.715 -0.73 -6.551 1 98.88 38 SER B C 1
ATOM 1466 O O . SER B 1 38 ? -5.898 -0.464 -6.758 1 98.88 38 SER B O 1
ATOM 1468 N N . TYR B 1 39 ? -3.961 -1.436 -7.422 1 98.81 39 TYR B N 1
ATOM 1469 C CA . TYR B 1 39 ? -4.555 -2.027 -8.617 1 98.81 39 TYR B CA 1
ATOM 1470 C C . TYR B 1 39 ? -5.652 -3.016 -8.242 1 98.81 39 TYR B C 1
ATOM 1472 O O . TYR B 1 39 ? -6.754 -2.967 -8.805 1 98.81 39 TYR B O 1
ATOM 1480 N N . LEU B 1 40 ? -5.359 -3.883 -7.301 1 98.81 40 LEU B N 1
ATOM 1481 C CA . LEU B 1 40 ? -6.309 -4.914 -6.898 1 98.81 40 LEU B CA 1
ATOM 1482 C C . LEU B 1 40 ? -7.559 -4.293 -6.289 1 98.81 40 LEU B C 1
ATOM 1484 O O . LEU B 1 40 ? -8.68 -4.719 -6.59 1 98.81 40 LEU B O 1
ATOM 1488 N N . VAL B 1 41 ? -7.391 -3.285 -5.484 1 98.44 41 VAL B N 1
ATOM 1489 C CA . VAL B 1 41 ? -8.469 -2.631 -4.742 1 98.44 41 VAL B CA 1
ATOM 1490 C C . VAL B 1 41 ? -9.336 -1.824 -5.703 1 98.44 41 VAL B C 1
ATOM 1492 O O . VAL B 1 41 ? -10.531 -1.624 -5.449 1 98.44 41 VAL B O 1
ATOM 1495 N N . ALA B 1 42 ? -8.805 -1.425 -6.855 1 98.31 42 ALA B N 1
ATOM 1496 C CA . ALA B 1 42 ? -9.508 -0.568 -7.812 1 98.31 42 ALA B CA 1
ATOM 1497 C C . ALA B 1 42 ? -10.609 -1.335 -8.531 1 98.31 42 ALA B C 1
ATOM 1499 O O . ALA B 1 42 ? -11.469 -0.735 -9.18 1 98.31 42 ALA B O 1
ATOM 1500 N N . ILE B 1 43 ? -10.602 -2.641 -8.461 1 97.94 43 ILE B N 1
ATOM 1501 C CA . ILE B 1 43 ? -11.633 -3.469 -9.078 1 97.94 43 ILE B CA 1
ATOM 1502 C C . ILE B 1 43 ? -12.812 -3.615 -8.133 1 97.94 43 ILE B C 1
ATOM 1504 O O . ILE B 1 43 ? -12.672 -4.129 -7.02 1 97.94 43 ILE B O 1
ATOM 1508 N N . PRO B 1 44 ? -14.008 -3.168 -8.594 1 96.94 44 PRO B N 1
ATOM 1509 C CA . PRO B 1 44 ? -15.18 -3.379 -7.734 1 96.94 44 PRO B CA 1
ATOM 1510 C C . PRO B 1 44 ? -15.312 -4.824 -7.266 1 96.94 44 PRO B C 1
ATOM 1512 O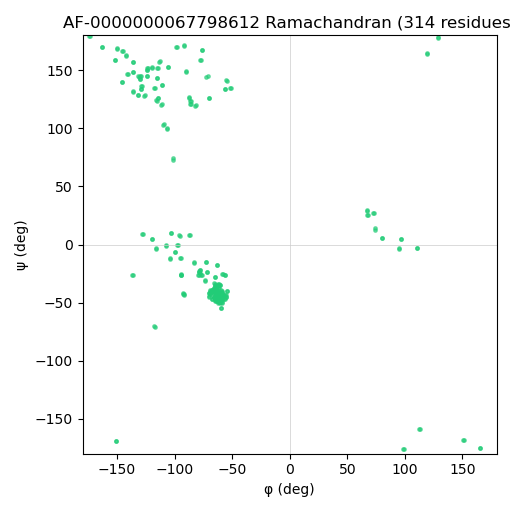 O . PRO B 1 44 ? -15.141 -5.754 -8.062 1 96.94 44 PRO B O 1
ATOM 1515 N N . GLY B 1 45 ? -15.594 -5 -5.938 1 96.88 45 GLY B N 1
ATOM 1516 C CA . GLY B 1 45 ? -15.711 -6.336 -5.383 1 96.88 45 GLY B CA 1
ATOM 1517 C C . GLY B 1 45 ? -14.438 -6.828 -4.727 1 96.88 45 GLY B C 1
ATOM 1518 O O . GLY B 1 45 ? -14.383 -7.949 -4.215 1 96.88 45 GLY B O 1
ATOM 1519 N N . ALA B 1 46 ? -13.461 -5.992 -4.652 1 98.25 46 ALA B N 1
ATOM 1520 C CA . ALA B 1 46 ? -12.164 -6.363 -4.086 1 98.25 46 ALA B CA 1
ATOM 1521 C C . ALA B 1 46 ? -12.32 -6.887 -2.66 1 98.25 46 ALA B C 1
ATOM 1523 O O . ALA B 1 46 ? -11.523 -7.711 -2.203 1 98.25 46 ALA B O 1
ATOM 1524 N N . SER B 1 47 ? -13.344 -6.484 -1.954 1 97.44 47 SER B N 1
ATOM 1525 C CA . SER B 1 47 ? -13.57 -6.887 -0.569 1 97.44 47 SER B CA 1
ATOM 1526 C C . SER B 1 47 ? -13.797 -8.391 -0.46 1 97.44 47 SER B C 1
ATOM 1528 O O . SER B 1 47 ? -13.68 -8.969 0.625 1 97.44 47 SER B O 1
ATOM 1530 N N . LYS B 1 48 ? -14.094 -9.008 -1.524 1 98.06 48 LYS B N 1
ATOM 1531 C CA . LYS B 1 48 ? -14.359 -10.445 -1.525 1 98.06 48 LYS B CA 1
ATOM 1532 C C . LYS B 1 48 ? -13.062 -11.242 -1.456 1 98.06 48 LYS B C 1
ATOM 1534 O O . LYS B 1 48 ? -13.07 -12.406 -1.046 1 98.06 48 LYS B O 1
ATOM 1539 N N . TYR B 1 49 ? -11.969 -10.547 -1.88 1 98.75 49 TYR B N 1
ATOM 1540 C CA . TYR B 1 49 ? -10.789 -11.391 -1.984 1 98.75 49 TYR B CA 1
ATOM 1541 C C . TYR B 1 49 ? -9.562 -10.695 -1.41 1 98.75 49 TYR B C 1
ATOM 1543 O O . TYR B 1 49 ? -8.578 -11.352 -1.061 1 98.75 49 TYR B O 1
ATOM 1551 N N . PHE B 1 50 ? -9.477 -9.43 -1.379 1 98.88 50 PHE B N 1
ATOM 1552 C CA . PHE B 1 50 ? -8.297 -8.727 -0.89 1 98.88 50 PHE B CA 1
ATOM 1553 C C . PHE B 1 50 ? -8.359 -8.547 0.622 1 98.88 50 PHE B C 1
ATOM 1555 O O . PHE B 1 50 ? -9.281 -7.918 1.139 1 98.88 50 PHE B O 1
ATOM 1562 N N . THR B 1 51 ? -7.375 -9.016 1.309 1 98.62 51 THR B N 1
ATOM 1563 C CA . THR B 1 51 ? -7.375 -8.977 2.768 1 98.62 51 THR B CA 1
ATOM 1564 C C . THR B 1 51 ? -6.695 -7.715 3.275 1 98.62 51 THR B C 1
ATOM 1566 O O . THR B 1 51 ? -7.145 -7.109 4.25 1 98.62 51 THR B O 1
ATOM 1569 N N . GLY B 1 52 ? -5.613 -7.332 2.713 1 98.75 52 GLY B N 1
ATOM 1570 C CA . GLY B 1 52 ? -4.754 -6.242 3.141 1 98.75 52 GLY B CA 1
ATOM 1571 C C . GLY B 1 52 ? -3.297 -6.449 2.768 1 98.75 52 GLY B C 1
ATOM 1572 O O . GLY B 1 52 ? -2.98 -7.285 1.921 1 98.75 52 GLY B O 1
ATOM 1573 N N . GLY B 1 53 ? -2.457 -5.598 3.367 1 98.75 53 GLY B N 1
ATOM 1574 C CA . GLY B 1 53 ? -1.06 -5.734 2.992 1 98.75 53 GLY B CA 1
ATOM 1575 C C . GLY B 1 53 ? -0.136 -4.844 3.801 1 98.75 53 GLY B C 1
ATOM 1576 O O . GLY B 1 53 ? -0.579 -4.156 4.723 1 98.75 53 GLY B O 1
ATOM 1577 N N . THR B 1 54 ? 1.106 -4.957 3.494 1 98.88 54 THR B N 1
ATOM 1578 C CA . THR B 1 54 ? 2.148 -4.172 4.145 1 98.88 54 THR B CA 1
ATOM 1579 C C . THR B 1 54 ? 3.072 -3.535 3.111 1 98.88 54 THR B C 1
ATOM 1581 O O . THR B 1 54 ? 3.318 -4.117 2.053 1 98.88 54 THR B O 1
ATOM 1584 N N . LEU B 1 55 ? 3.488 -2.35 3.465 1 98.81 55 LEU B N 1
ATOM 1585 C CA . LEU B 1 55 ? 4.551 -1.669 2.732 1 98.81 55 LEU B CA 1
ATOM 1586 C C . LEU B 1 55 ? 5.852 -1.673 3.531 1 98.81 55 LEU B C 1
ATOM 1588 O O . LEU B 1 55 ? 6.059 -0.816 4.395 1 98.81 55 LEU B O 1
ATOM 1592 N N . VAL B 1 56 ? 6.746 -2.568 3.207 1 98.62 56 VAL B N 1
ATOM 1593 C CA . VAL B 1 56 ? 7.969 -2.795 3.969 1 98.62 56 VAL B CA 1
ATOM 1594 C C . VAL B 1 56 ? 9.148 -2.131 3.262 1 98.62 56 VAL B C 1
ATOM 1596 O O . VAL B 1 56 ? 10.086 -2.809 2.834 1 98.62 56 VAL B O 1
ATOM 1599 N N . TYR B 1 57 ? 9.188 -0.851 3.324 1 98 57 TYR B N 1
ATOM 1600 C CA . TYR B 1 57 ? 10.094 -0.045 2.51 1 98 57 TYR B CA 1
ATOM 1601 C C . TYR B 1 57 ? 11.406 0.207 3.238 1 98 57 TYR B C 1
ATOM 1603 O O . TYR B 1 57 ? 12.477 0.149 2.633 1 98 57 TYR B O 1
ATOM 1611 N N . SER B 1 58 ? 11.398 0.52 4.488 1 97.25 58 SER B N 1
ATOM 1612 C CA . SER B 1 58 ? 12.594 0.734 5.301 1 97.25 58 SER B CA 1
ATOM 1613 C C . SER B 1 58 ? 12.945 -0.514 6.102 1 97.25 58 SER B C 1
ATOM 1615 O O . SER B 1 58 ? 12.141 -1.439 6.211 1 97.25 58 SER B O 1
ATOM 1617 N N . LEU B 1 59 ? 14.164 -0.481 6.723 1 95.62 59 LEU B N 1
ATOM 1618 C CA . LEU B 1 59 ? 14.531 -1.583 7.605 1 95.62 59 LEU B CA 1
ATOM 1619 C C . LEU B 1 59 ? 13.617 -1.63 8.828 1 95.62 59 LEU B C 1
ATOM 1621 O O . LEU B 1 59 ? 13.281 -2.711 9.312 1 95.62 59 LEU B O 1
ATOM 1625 N N . LYS B 1 60 ? 13.227 -0.483 9.234 1 95.88 60 LYS B N 1
ATOM 1626 C CA . LYS B 1 60 ? 12.32 -0.411 10.375 1 95.88 60 LYS B CA 1
ATOM 1627 C C . LYS B 1 60 ? 10.984 -1.068 10.062 1 95.88 60 LYS B C 1
ATOM 1629 O O . LYS B 1 60 ? 10.453 -1.831 10.875 1 95.88 60 LYS B O 1
ATOM 1634 N N . SER B 1 61 ? 10.422 -0.726 8.938 1 97.75 61 SER B N 1
ATOM 1635 C CA . SER B 1 61 ? 9.141 -1.335 8.586 1 97.75 61 SER B CA 1
ATOM 1636 C C . SER B 1 61 ? 9.281 -2.836 8.367 1 97.75 61 SER B C 1
ATOM 1638 O O . SER B 1 61 ? 8.367 -3.605 8.664 1 97.75 61 SER B O 1
ATOM 1640 N N . ARG B 1 62 ? 10.414 -3.283 7.816 1 96.44 62 ARG B N 1
ATOM 1641 C CA . ARG B 1 62 ? 10.633 -4.715 7.66 1 96.44 62 ARG B CA 1
ATOM 1642 C C . ARG B 1 62 ? 10.672 -5.418 9.016 1 96.44 62 ARG B C 1
ATOM 1644 O O . ARG B 1 62 ? 10.086 -6.488 9.18 1 96.44 62 ARG B O 1
ATOM 1651 N N . LEU B 1 63 ? 11.328 -4.785 9.914 1 96.06 63 LEU B N 1
ATOM 1652 C CA . LEU B 1 63 ? 11.422 -5.328 11.266 1 96.06 63 LEU B CA 1
ATOM 1653 C C . LEU B 1 63 ? 10.047 -5.395 11.922 1 96.06 63 LEU B C 1
ATOM 1655 O O . LEU B 1 63 ? 9.695 -6.402 12.539 1 96.06 63 LEU B O 1
ATOM 1659 N N . LYS B 1 64 ? 9.211 -4.426 11.75 1 95.56 64 LYS B N 1
ATOM 1660 C CA . LYS B 1 64 ? 7.996 -4.266 12.547 1 95.56 64 LYS B CA 1
ATOM 1661 C C . LYS B 1 64 ? 6.797 -4.895 11.844 1 95.56 64 LYS B C 1
ATOM 1663 O O . LYS B 1 64 ? 5.848 -5.336 12.5 1 95.56 64 LYS B O 1
ATOM 1668 N N . LEU B 1 65 ? 6.855 -4.988 10.492 1 95.25 65 LEU B N 1
ATOM 1669 C CA . LEU B 1 65 ? 5.637 -5.344 9.773 1 95.25 65 LEU B CA 1
ATOM 1670 C C . LEU B 1 65 ? 5.801 -6.68 9.062 1 95.25 65 LEU B C 1
ATOM 1672 O O . LEU B 1 65 ? 4.855 -7.18 8.445 1 95.25 65 LEU B O 1
ATOM 1676 N N . SER B 1 66 ? 6.93 -7.281 9.102 1 93.06 66 SER B N 1
ATOM 1677 C CA . SER B 1 66 ? 7.113 -8.477 8.281 1 93.06 66 SER B CA 1
ATOM 1678 C C . SER B 1 66 ? 7.617 -9.648 9.125 1 93.06 66 SER B C 1
ATOM 1680 O O . SER B 1 66 ? 8.07 -10.656 8.578 1 93.06 66 SER B O 1
ATOM 1682 N N . GLY B 1 67 ? 7.633 -9.469 10.438 1 90.75 67 GLY B N 1
ATOM 1683 C CA . GLY B 1 67 ? 8.047 -10.562 11.305 1 90.75 67 GLY B CA 1
ATOM 1684 C C . GLY B 1 67 ? 9.539 -10.812 11.281 1 90.75 67 GLY B C 1
ATOM 1685 O O . GLY B 1 67 ? 10.008 -11.852 11.766 1 90.75 67 GLY B O 1
ATOM 1686 N N . TRP B 1 68 ? 10.242 -10.023 10.789 1 93.56 68 TRP B N 1
ATOM 1687 C CA . TRP B 1 68 ? 11.695 -10.156 10.75 1 93.56 68 TRP B CA 1
ATOM 1688 C C . TRP B 1 68 ? 12.297 -9.961 12.141 1 93.56 68 TRP B C 1
ATOM 1690 O O . TRP B 1 68 ? 11.828 -9.125 12.914 1 93.56 68 TRP B O 1
ATOM 1700 N N . SER B 1 69 ? 13.32 -10.719 12.336 1 94.44 69 SER B N 1
ATOM 1701 C CA . SER B 1 69 ? 14.102 -10.531 13.555 1 94.44 69 SER B CA 1
ATOM 1702 C C . SER B 1 69 ? 15.242 -9.547 13.328 1 94.44 69 SER B C 1
ATOM 1704 O O . SER B 1 69 ? 15.531 -9.172 12.195 1 94.44 69 SER B O 1
ATOM 1706 N N . GLN B 1 70 ? 15.859 -9.219 14.508 1 95.12 70 GLN B N 1
ATOM 1707 C CA . GLN B 1 70 ? 17.047 -8.383 14.398 1 95.12 70 GLN B CA 1
ATOM 1708 C C . GLN B 1 70 ? 18.141 -9.078 13.594 1 95.12 70 GLN B C 1
ATOM 1710 O O . GLN B 1 70 ? 18.875 -8.438 12.836 1 95.12 70 GLN B O 1
ATOM 1715 N N . THR B 1 71 ? 18.156 -10.352 13.773 1 95.56 71 THR B N 1
ATOM 1716 C CA . THR B 1 71 ? 19.141 -11.125 13.023 1 95.56 71 THR B CA 1
ATOM 1717 C C . THR B 1 71 ? 18.859 -11.047 11.523 1 95.56 71 THR B C 1
ATOM 1719 O O . THR B 1 71 ? 19.797 -10.914 10.719 1 95.56 71 THR B O 1
ATOM 1722 N N . ASP B 1 72 ? 17.609 -11.117 11.102 1 92.62 72 ASP B N 1
ATOM 1723 C CA . ASP B 1 72 ? 17.234 -10.969 9.695 1 92.62 72 ASP B CA 1
ATOM 1724 C C . ASP B 1 72 ? 17.656 -9.617 9.148 1 92.62 72 ASP B C 1
ATOM 1726 O O . ASP B 1 72 ? 18.156 -9.531 8.023 1 92.62 72 ASP B O 1
ATOM 1730 N N . ILE B 1 73 ? 17.5 -8.641 9.992 1 94.19 73 ILE B N 1
ATOM 1731 C CA . ILE B 1 73 ? 17.828 -7.281 9.594 1 94.19 73 ILE B CA 1
ATOM 1732 C C . ILE B 1 73 ? 19.344 -7.152 9.422 1 94.19 73 ILE B C 1
ATOM 1734 O O . ILE B 1 73 ? 19.828 -6.57 8.445 1 94.19 73 ILE B O 1
ATOM 1738 N N . ASP B 1 74 ? 20.047 -7.727 10.32 1 95.25 74 ASP B N 1
ATOM 1739 C CA . ASP B 1 74 ? 21.5 -7.633 10.305 1 95.25 74 ASP B CA 1
ATOM 1740 C C . ASP B 1 74 ? 22.078 -8.328 9.078 1 95.25 74 ASP B C 1
ATOM 1742 O O . ASP B 1 74 ? 23.125 -7.926 8.562 1 95.25 74 ASP B O 1
ATOM 1746 N N . GLN B 1 75 ? 21.375 -9.305 8.586 1 94.19 75 GLN B N 1
ATOM 1747 C CA . GLN B 1 75 ? 21.875 -10.109 7.48 1 94.19 75 GLN B CA 1
ATOM 1748 C C . GLN B 1 75 ? 21.312 -9.625 6.148 1 94.19 75 GLN B C 1
ATOM 1750 O O . GLN B 1 75 ? 21.688 -10.141 5.09 1 94.19 75 GLN B O 1
ATOM 1755 N N . TYR B 1 76 ? 20.516 -8.648 6.145 1 94.94 76 TYR B N 1
ATOM 1756 C CA . TYR B 1 76 ? 19.891 -8.125 4.93 1 94.94 76 TYR B CA 1
ATOM 1757 C C . TYR B 1 76 ? 20.922 -7.426 4.051 1 94.94 76 TYR B C 1
ATOM 1759 O O . TYR B 1 76 ? 21.609 -6.504 4.5 1 94.94 76 TYR B O 1
ATOM 1767 N N . THR B 1 77 ? 20.938 -7.895 2.785 1 94.38 77 THR B N 1
ATOM 1768 C CA . THR B 1 77 ? 21.906 -7.301 1.872 1 94.38 77 THR B CA 1
ATOM 1769 C C . THR B 1 77 ? 21.203 -6.652 0.684 1 94.38 77 THR B C 1
ATOM 1771 O O . THR B 1 77 ? 21.844 -6.254 -0.287 1 94.38 77 THR B O 1
ATOM 1774 N N . GLY B 1 78 ? 19.922 -6.609 0.666 1 96.44 78 GLY B N 1
ATOM 1775 C CA . GLY B 1 78 ? 19.156 -5.988 -0.406 1 96.44 78 GLY B CA 1
ATOM 1776 C C . GLY B 1 78 ? 18.078 -6.898 -0.973 1 96.44 78 GLY B C 1
ATOM 1777 O O . GLY B 1 78 ? 17.922 -8.039 -0.533 1 96.44 78 GLY B O 1
ATOM 1778 N N . PRO B 1 79 ? 17.328 -6.375 -1.904 1 98.12 79 PRO B N 1
ATOM 1779 C CA . PRO B 1 79 ? 16.297 -7.172 -2.553 1 98.12 79 PRO B CA 1
ATOM 1780 C C . PRO B 1 79 ? 16.828 -8.469 -3.154 1 98.12 79 PRO B C 1
ATOM 1782 O O . PRO B 1 79 ? 17.938 -8.492 -3.699 1 98.12 79 PRO B O 1
ATOM 1785 N N . SER B 1 80 ? 16.047 -9.492 -3.021 1 98.25 80 SER B N 1
ATOM 1786 C CA . SER B 1 80 ? 16.359 -10.812 -3.568 1 98.25 80 SER B CA 1
ATOM 1787 C C . SER B 1 80 ? 15.109 -11.688 -3.635 1 98.25 80 SER B C 1
ATOM 1789 O O . SER B 1 80 ? 14.062 -11.328 -3.098 1 98.25 80 SER B O 1
ATOM 1791 N N . GLU B 1 81 ? 15.32 -12.789 -4.316 1 98.12 81 GLU B N 1
ATOM 1792 C CA . GLU B 1 81 ? 14.219 -13.742 -4.371 1 98.12 81 GLU B CA 1
ATOM 1793 C C . GLU B 1 81 ? 13.883 -14.289 -2.984 1 98.12 81 GLU B C 1
ATOM 1795 O O . GLU B 1 81 ? 12.711 -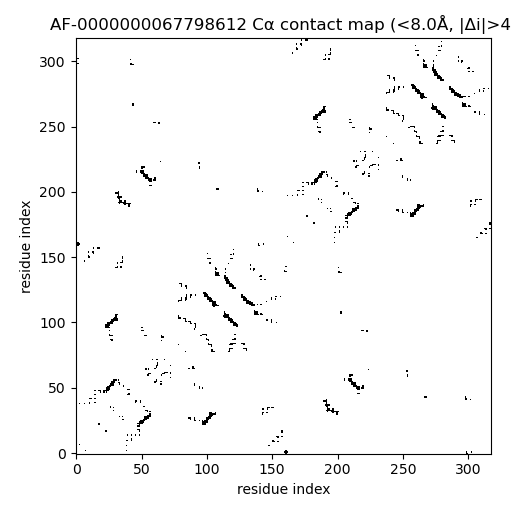14.469 -2.646 1 98.12 81 GLU B O 1
ATOM 1800 N N . SER B 1 82 ? 14.938 -14.531 -2.197 1 97.31 82 SER B N 1
ATOM 1801 C CA . SER B 1 82 ? 14.734 -15.031 -0.843 1 97.31 82 SER B CA 1
ATOM 1802 C C . SER B 1 82 ? 14 -14.008 0.02 1 97.31 82 SER B C 1
ATOM 1804 O O . SER B 1 82 ? 13.188 -14.383 0.87 1 97.31 82 SER B O 1
ATOM 1806 N N . VAL B 1 83 ? 14.281 -12.773 -0.175 1 97.88 83 VAL B N 1
ATOM 1807 C CA . VAL B 1 83 ? 13.594 -11.703 0.545 1 97.88 83 VAL B CA 1
ATOM 1808 C C . VAL B 1 83 ? 12.117 -11.688 0.158 1 97.88 83 VAL B C 1
ATOM 1810 O O . VAL B 1 83 ? 11.242 -11.625 1.026 1 97.88 83 VAL B O 1
ATOM 1813 N N . ALA B 1 84 ? 11.828 -11.781 -1.112 1 98.62 84 ALA B N 1
ATOM 1814 C CA . ALA B 1 84 ? 10.445 -11.805 -1.573 1 98.62 84 ALA B CA 1
ATOM 1815 C C . ALA B 1 84 ? 9.68 -12.977 -0.959 1 98.62 84 ALA B C 1
ATOM 1817 O O . ALA B 1 84 ? 8.555 -12.812 -0.483 1 98.62 84 ALA B O 1
ATOM 1818 N N . LEU B 1 85 ? 10.297 -14.109 -0.969 1 98.44 85 LEU B N 1
ATOM 1819 C CA . LEU B 1 85 ? 9.656 -15.297 -0.412 1 98.44 85 LEU B CA 1
ATOM 1820 C C . LEU B 1 85 ? 9.352 -15.109 1.07 1 98.44 85 LEU B C 1
ATOM 1822 O O . LEU B 1 85 ? 8.266 -15.461 1.536 1 98.44 85 LEU B O 1
ATOM 1826 N N . ARG B 1 86 ? 10.258 -14.578 1.755 1 97.06 86 ARG B N 1
ATOM 1827 C CA . ARG B 1 86 ? 10.078 -14.336 3.182 1 97.06 86 ARG B CA 1
ATOM 1828 C C . ARG B 1 86 ? 8.922 -13.367 3.43 1 97.06 86 ARG B C 1
ATOM 1830 O O . ARG B 1 86 ? 8.102 -13.586 4.324 1 97.06 86 ARG B O 1
ATOM 1837 N N . LEU B 1 87 ? 8.875 -12.352 2.688 1 98.31 87 LEU B N 1
ATOM 1838 C CA . LEU B 1 87 ? 7.82 -11.352 2.826 1 98.31 87 LEU B CA 1
ATOM 1839 C C . LEU B 1 87 ? 6.449 -11.992 2.607 1 98.31 87 LEU B C 1
ATOM 1841 O O . LEU B 1 87 ? 5.527 -11.773 3.396 1 98.31 87 LEU B O 1
ATOM 1845 N N . ALA B 1 88 ? 6.34 -12.766 1.563 1 98.75 88 ALA B N 1
ATOM 1846 C CA . ALA B 1 88 ? 5.062 -13.398 1.249 1 98.75 88 ALA B CA 1
ATOM 1847 C C . ALA B 1 88 ? 4.668 -14.406 2.326 1 98.75 88 ALA B C 1
ATOM 1849 O O . ALA B 1 88 ? 3.521 -14.43 2.777 1 98.75 88 ALA B O 1
ATOM 1850 N N . ARG B 1 89 ? 5.59 -15.219 2.754 1 98.06 89 ARG B N 1
ATOM 1851 C CA . ARG B 1 89 ? 5.312 -16.234 3.762 1 98.06 89 ARG B CA 1
ATOM 1852 C C . ARG B 1 89 ? 4.844 -15.609 5.066 1 98.06 89 ARG B C 1
ATOM 1854 O O . ARG B 1 89 ? 3.848 -16.047 5.648 1 98.06 89 ARG B O 1
ATOM 1861 N N . ASN B 1 90 ? 5.594 -14.633 5.52 1 97.5 90 ASN B N 1
ATOM 1862 C CA . ASN B 1 90 ? 5.246 -13.977 6.77 1 97.5 90 ASN B CA 1
ATOM 1863 C C . ASN B 1 90 ? 3.857 -13.344 6.707 1 97.5 90 ASN B C 1
ATOM 1865 O O . ASN B 1 90 ? 3.078 -13.453 7.656 1 97.5 90 ASN B O 1
ATOM 1869 N N . LEU B 1 91 ? 3.602 -12.711 5.609 1 98.56 91 LEU B N 1
ATOM 1870 C CA . LEU B 1 91 ? 2.318 -12.023 5.52 1 98.56 91 LEU B CA 1
ATOM 1871 C C . LEU B 1 91 ? 1.17 -13.023 5.438 1 98.56 91 LEU B C 1
ATOM 1873 O O . LEU B 1 91 ? 0.093 -12.781 5.988 1 98.56 91 LEU B O 1
ATOM 1877 N N . LYS B 1 92 ? 1.369 -14.086 4.715 1 98.44 92 LYS B N 1
ATOM 1878 C CA . LYS B 1 92 ? 0.338 -15.117 4.633 1 98.44 92 LYS B CA 1
ATOM 1879 C C . LYS B 1 92 ? -0.045 -15.625 6.02 1 98.44 92 LYS B C 1
ATOM 1881 O O . LYS B 1 92 ? -1.229 -15.805 6.316 1 98.44 92 LYS B O 1
ATOM 1886 N N . ILE B 1 93 ? 0.934 -15.828 6.785 1 97.19 93 ILE B N 1
ATOM 1887 C CA . ILE B 1 93 ? 0.702 -16.312 8.141 1 97.19 93 ILE B CA 1
ATOM 1888 C C . ILE B 1 93 ? 0.007 -15.242 8.969 1 97.19 93 ILE B C 1
ATOM 1890 O O . ILE B 1 93 ? -0.98 -15.516 9.648 1 97.19 93 ILE B O 1
ATOM 1894 N N . GLU B 1 94 ? 0.467 -14.047 8.914 1 96.81 94 GLU B N 1
ATOM 1895 C CA . GLU B 1 94 ? -0.042 -12.938 9.711 1 96.81 94 GLU B CA 1
ATOM 1896 C C . GLU B 1 94 ? -1.515 -12.68 9.422 1 96.81 94 GLU B C 1
ATOM 1898 O O . GLU B 1 94 ? -2.303 -12.422 10.336 1 96.81 94 GLU B O 1
ATOM 1903 N N . LEU B 1 95 ? -1.875 -12.742 8.117 1 98.12 95 LEU B N 1
ATOM 1904 C CA . LEU B 1 95 ? -3.232 -12.359 7.75 1 98.12 95 LEU B CA 1
ATOM 1905 C C . LEU B 1 95 ? -4.09 -13.586 7.461 1 98.12 95 LEU B C 1
ATOM 1907 O O . LEU B 1 95 ? -5.297 -13.469 7.254 1 98.12 95 LEU B O 1
ATOM 1911 N N . GLY B 1 96 ? -3.453 -14.703 7.359 1 98.12 96 GLY B N 1
ATOM 1912 C CA . GLY B 1 96 ? -4.191 -15.938 7.16 1 98.12 96 GLY B CA 1
ATOM 1913 C C . GLY B 1 96 ? -4.891 -16 5.816 1 98.12 96 GLY B C 1
ATOM 1914 O O . GLY B 1 96 ? -5.977 -16.578 5.707 1 98.12 96 GLY B O 1
ATOM 1915 N N . SER B 1 97 ? -4.391 -15.391 4.832 1 98.81 97 SER B N 1
ATOM 1916 C CA . SER B 1 97 ? -4.988 -15.398 3.504 1 98.81 97 SER B CA 1
ATOM 1917 C C . SER B 1 97 ? -4.688 -16.703 2.768 1 98.81 97 SER B C 1
ATOM 1919 O O . SER B 1 97 ? -3.738 -17.406 3.111 1 98.81 97 SER B O 1
ATOM 1921 N N . THR B 1 98 ? -5.5 -17.031 1.763 1 98.94 98 THR B N 1
ATOM 1922 C CA . THR B 1 98 ? -5.23 -18.203 0.924 1 98.94 98 THR B CA 1
ATOM 1923 C C . THR B 1 98 ? -3.92 -18.031 0.164 1 98.94 98 THR B C 1
ATOM 1925 O O . THR B 1 98 ? -3.113 -18.953 0.092 1 98.94 98 THR B O 1
ATOM 1928 N N . TYR B 1 99 ? -3.676 -16.828 -0.41 1 98.94 99 TYR B N 1
ATOM 1929 C CA . TYR B 1 99 ? -2.453 -16.484 -1.122 1 98.94 99 TYR B CA 1
ATOM 1930 C C . TYR B 1 99 ? -1.813 -15.234 -0.516 1 98.94 99 TYR B C 1
ATOM 1932 O O . TYR B 1 99 ? -2.506 -14.391 0.055 1 98.94 99 TYR B O 1
ATOM 1940 N N . ALA B 1 100 ? -0.552 -15.203 -0.635 1 98.94 100 ALA B N 1
ATOM 1941 C CA . ALA B 1 100 ? 0.178 -13.953 -0.435 1 98.94 100 ALA B CA 1
ATOM 1942 C C . ALA B 1 100 ? 1.118 -13.68 -1.604 1 98.94 100 ALA B C 1
ATOM 1944 O O . ALA B 1 100 ? 1.766 -14.594 -2.119 1 98.94 100 ALA B O 1
ATOM 1945 N N . LEU B 1 101 ? 1.103 -12.484 -2.068 1 98.94 101 LEU B N 1
ATOM 1946 C CA . LEU B 1 101 ? 1.989 -11.969 -3.107 1 98.94 101 LEU B CA 1
ATOM 1947 C C . LEU B 1 101 ? 2.971 -10.953 -2.531 1 98.94 101 LEU B C 1
ATOM 1949 O O . LEU B 1 101 ? 2.594 -10.117 -1.711 1 98.94 101 LEU B O 1
ATOM 1953 N N . SER B 1 102 ? 4.227 -11.055 -2.951 1 98.94 102 SER B N 1
ATOM 1954 C CA . SER B 1 102 ? 5.191 -10.055 -2.504 1 98.94 102 SER B CA 1
ATOM 1955 C C . SER B 1 102 ? 6.082 -9.594 -3.652 1 98.94 102 SER B C 1
ATOM 1957 O O . SER B 1 102 ? 6.188 -10.273 -4.676 1 98.94 102 SER B O 1
ATOM 1959 N N . GLU B 1 103 ? 6.625 -8.445 -3.492 1 98.88 103 GLU B N 1
ATOM 1960 C CA . GLU B 1 103 ? 7.527 -7.852 -4.477 1 98.88 103 GLU B CA 1
ATOM 1961 C C . GLU B 1 103 ? 8.609 -7.02 -3.797 1 98.88 103 GLU B C 1
ATOM 1963 O O . GLU B 1 103 ? 8.352 -6.332 -2.809 1 98.88 103 GLU B O 1
ATOM 1968 N N . THR B 1 104 ? 9.828 -7.07 -4.242 1 98.81 104 THR B N 1
ATOM 1969 C CA . THR B 1 104 ? 10.93 -6.18 -3.906 1 98.81 104 THR B CA 1
ATOM 1970 C C . THR B 1 104 ? 11.836 -5.961 -5.113 1 98.81 104 THR B C 1
ATOM 1972 O O . THR B 1 104 ? 11.648 -6.586 -6.16 1 98.81 104 THR B O 1
ATOM 1975 N N . GLY B 1 105 ? 12.727 -4.984 -5.078 1 98.75 105 GLY B N 1
ATOM 1976 C CA . GLY B 1 105 ? 13.586 -4.691 -6.215 1 98.75 105 GLY B CA 1
ATOM 1977 C C . GLY B 1 105 ? 14.273 -3.34 -6.109 1 98.75 105 GLY B C 1
ATOM 1978 O O . GLY B 1 105 ? 14.25 -2.705 -5.055 1 98.75 105 GLY B O 1
ATOM 1979 N N . TRP B 1 106 ? 14.953 -3.014 -7.141 1 98.56 106 TRP B N 1
ATOM 1980 C CA . TRP B 1 106 ? 15.562 -1.699 -7.305 1 98.56 106 TRP B CA 1
ATOM 1981 C C . TRP B 1 106 ? 14.852 -0.901 -8.391 1 98.56 106 TRP B C 1
ATOM 1983 O O . TRP B 1 106 ? 15.133 -1.075 -9.586 1 98.56 106 TRP B O 1
ATOM 1993 N N . ALA B 1 107 ? 14.023 0.05 -7.965 1 98.25 107 ALA B N 1
ATOM 1994 C CA . ALA B 1 107 ? 13.219 0.804 -8.922 1 98.25 107 ALA B CA 1
ATOM 1995 C C . ALA B 1 107 ? 14.016 1.951 -9.531 1 98.25 107 ALA B C 1
ATOM 1997 O O . ALA B 1 107 ? 13.648 2.479 -10.586 1 98.25 107 ALA B O 1
ATOM 1998 N N . GLY B 1 108 ? 15.117 2.297 -8.914 1 96.94 108 GLY B N 1
ATOM 1999 C CA . GLY B 1 108 ? 15.953 3.346 -9.484 1 96.94 108 GLY B CA 1
ATOM 2000 C C . GLY B 1 108 ? 15.734 4.699 -8.836 1 96.94 108 GLY B C 1
ATOM 2001 O O . GLY B 1 108 ? 15.195 4.781 -7.727 1 96.94 108 GLY B O 1
ATOM 2002 N N . PRO B 1 109 ? 16.422 5.742 -9.391 1 97.31 109 PRO B N 1
ATOM 2003 C CA . PRO B 1 109 ? 16.938 5.816 -10.758 1 97.31 109 PRO B CA 1
ATOM 2004 C C . PRO B 1 109 ? 18.422 5.492 -10.844 1 97.31 109 PRO B C 1
ATOM 2006 O O . PRO B 1 109 ? 18.969 5.359 -11.945 1 97.31 109 PRO B O 1
ATOM 2009 N N . THR B 1 110 ? 19.047 5.332 -9.727 1 95.25 110 THR B N 1
ATOM 2010 C CA . THR B 1 110 ? 20.5 5.172 -9.789 1 95.25 110 THR B CA 1
ATOM 2011 C C . THR B 1 110 ? 20.922 3.824 -9.211 1 95.25 110 THR B C 1
ATOM 2013 O O . THR B 1 110 ? 20.219 3.244 -8.391 1 95.25 110 THR B O 1
ATOM 2016 N N . GLY B 1 111 ? 22.062 3.301 -9.703 1 95.25 111 GLY B N 1
ATOM 2017 C CA . GLY B 1 111 ? 22.641 2.051 -9.227 1 95.25 111 GLY B CA 1
ATOM 2018 C C . GLY B 1 111 ? 22.75 0.993 -10.305 1 95.25 111 GLY B C 1
ATOM 2019 O O . GLY B 1 111 ? 22.078 1.081 -11.336 1 95.25 111 GLY B O 1
ATOM 2020 N N . ASP B 1 112 ? 23.5 -0.051 -10.117 1 95.44 112 ASP B N 1
ATOM 2021 C CA . ASP B 1 112 ? 23.812 -1.06 -11.125 1 95.44 112 ASP B CA 1
ATOM 2022 C C . ASP B 1 112 ? 22.656 -2.041 -11.297 1 95.44 112 ASP B C 1
ATOM 2024 O O . ASP B 1 112 ? 22.453 -2.596 -12.375 1 95.44 112 ASP B O 1
ATOM 2028 N N . ALA B 1 113 ? 21.891 -2.154 -10.336 1 98 113 ALA B N 1
ATOM 2029 C CA . ALA B 1 113 ? 20.875 -3.191 -10.336 1 98 113 ALA B CA 1
ATOM 2030 C C . ALA B 1 113 ? 19.5 -2.602 -10.648 1 98 113 ALA B C 1
ATOM 2032 O O . ALA B 1 113 ? 18.484 -3.309 -10.617 1 98 113 ALA B O 1
ATOM 2033 N N . VAL B 1 114 ? 19.469 -1.335 -11.062 1 98.44 114 VAL B N 1
ATOM 2034 C CA . VAL B 1 114 ? 18.203 -0.649 -11.344 1 98.44 114 VAL B CA 1
ATOM 2035 C C . VAL B 1 114 ? 17.406 -1.432 -12.391 1 98.44 114 VAL B C 1
ATOM 2037 O O . VAL B 1 114 ? 17.969 -1.895 -13.383 1 98.44 114 VAL B O 1
ATOM 2040 N N . GLY B 1 115 ? 16.094 -1.582 -12.062 1 98.69 115 GLY B N 1
ATOM 2041 C CA . GLY B 1 115 ? 15.211 -2.285 -12.977 1 98.69 115 GLY B CA 1
ATOM 2042 C C . GLY B 1 115 ? 15.047 -3.756 -12.641 1 98.69 115 GLY B C 1
ATOM 2043 O O . GLY B 1 115 ? 14.211 -4.445 -13.227 1 98.69 115 GLY B O 1
ATOM 2044 N N . THR B 1 116 ? 15.789 -4.25 -11.594 1 98.88 116 THR B N 1
ATOM 2045 C CA . THR B 1 116 ? 15.664 -5.637 -11.164 1 98.88 116 THR B CA 1
ATOM 2046 C C . THR B 1 116 ? 14.547 -5.785 -10.133 1 98.88 116 THR B C 1
ATOM 2048 O O . THR B 1 116 ? 14.523 -5.066 -9.133 1 98.88 116 THR B O 1
ATOM 2051 N N . GLY B 1 117 ? 13.664 -6.699 -10.438 1 98.88 117 GLY B N 1
ATOM 2052 C CA . GLY B 1 117 ? 12.555 -6.996 -9.539 1 98.88 117 GLY B CA 1
ATOM 2053 C C . GLY B 1 117 ? 12.492 -8.453 -9.133 1 98.88 117 GLY B C 1
ATOM 2054 O O . GLY B 1 117 ? 12.984 -9.328 -9.844 1 98.88 117 GLY B O 1
ATOM 2055 N N . PHE B 1 118 ? 11.953 -8.688 -7.98 1 98.94 118 PHE B N 1
ATOM 2056 C CA . PHE B 1 118 ? 11.703 -10.008 -7.414 1 98.94 118 PHE B CA 1
ATOM 2057 C C . PHE B 1 118 ? 10.258 -10.141 -6.949 1 98.94 118 PHE B C 1
ATOM 2059 O O . PHE B 1 118 ? 9.719 -9.219 -6.34 1 98.94 118 PHE B O 1
ATOM 2066 N N . VAL B 1 119 ? 9.664 -11.281 -7.262 1 98.94 119 VAL B N 1
ATOM 2067 C CA . VAL B 1 119 ? 8.289 -11.508 -6.832 1 98.94 119 VAL B CA 1
ATOM 2068 C C . VAL B 1 119 ? 8.148 -12.93 -6.289 1 98.94 119 VAL B C 1
ATOM 2070 O O . VAL B 1 119 ? 8.898 -13.828 -6.676 1 98.94 119 VAL B O 1
ATOM 2073 N N . ALA B 1 120 ? 7.27 -13.07 -5.34 1 98.94 120 ALA B N 1
ATOM 2074 C CA . ALA B 1 120 ? 6.957 -14.391 -4.797 1 98.94 120 ALA B CA 1
ATOM 2075 C C . ALA B 1 120 ? 5.461 -14.531 -4.527 1 98.94 120 ALA B C 1
ATOM 2077 O O . ALA B 1 120 ? 4.777 -13.547 -4.242 1 98.94 120 ALA B O 1
ATOM 2078 N N . VAL B 1 121 ? 4.988 -15.734 -4.703 1 98.94 121 VAL B N 1
ATOM 2079 C CA . VAL B 1 121 ? 3.629 -16.125 -4.332 1 98.94 121 VAL B CA 1
ATOM 2080 C C . VAL B 1 121 ? 3.668 -17.344 -3.426 1 98.94 121 VAL B C 1
ATOM 2082 O O . VAL B 1 121 ? 4.371 -18.312 -3.717 1 98.94 121 VAL B O 1
ATOM 2085 N N . VAL B 1 122 ? 3.016 -17.234 -2.355 1 98.88 122 VAL B N 1
ATOM 2086 C CA . VAL B 1 122 ? 2.811 -18.375 -1.47 1 98.88 122 VAL B CA 1
ATOM 2087 C C . VAL B 1 122 ? 1.325 -18.734 -1.414 1 98.88 122 VAL B C 1
ATOM 2089 O O . VAL B 1 122 ? 0.484 -17.859 -1.174 1 98.88 122 VAL B O 1
ATOM 2092 N N . GLY B 1 123 ? 0.996 -19.938 -1.677 1 98.56 123 GLY B N 1
ATOM 2093 C CA . GLY B 1 123 ? -0.384 -20.391 -1.691 1 98.56 123 GLY B CA 1
ATOM 2094 C C . GLY B 1 123 ? -0.528 -21.859 -1.333 1 98.56 123 GLY B C 1
ATOM 2095 O O . GLY B 1 123 ? 0.392 -22.453 -0.773 1 98.56 123 GLY B O 1
ATOM 2096 N N . PRO B 1 124 ? -1.703 -22.359 -1.539 1 97.75 124 PRO B N 1
ATOM 2097 C CA . PRO B 1 124 ? -1.979 -23.75 -1.148 1 97.75 124 PRO B CA 1
ATOM 2098 C C . PRO B 1 124 ? -1.049 -24.75 -1.828 1 97.75 124 PRO B C 1
ATOM 2100 O O . PRO B 1 124 ? -0.774 -25.812 -1.273 1 97.75 124 PRO B O 1
ATOM 2103 N N . SER B 1 125 ? -0.514 -24.406 -2.988 1 96 125 SER B N 1
ATOM 2104 C CA . SER B 1 125 ? 0.32 -25.328 -3.744 1 96 125 SER B CA 1
ATOM 2105 C C . SER B 1 125 ? 1.8 -25.109 -3.457 1 96 125 SER B C 1
ATOM 2107 O O . SER B 1 125 ? 2.662 -25.688 -4.121 1 96 125 SER B O 1
ATOM 2109 N N . GLY B 1 126 ? 2.076 -24.266 -2.496 1 97.62 126 GLY B N 1
ATOM 2110 C CA . GLY B 1 126 ? 3.461 -24.016 -2.135 1 97.62 126 GLY B CA 1
ATOM 2111 C C . GLY B 1 126 ? 3.906 -22.594 -2.451 1 97.62 126 GLY B C 1
ATOM 2112 O O . GLY B 1 126 ? 3.084 -21.672 -2.514 1 97.62 126 GLY B O 1
ATOM 2113 N N . SER B 1 127 ? 5.23 -22.469 -2.551 1 98.56 127 SER B N 1
ATOM 2114 C CA . SER B 1 127 ? 5.84 -21.156 -2.771 1 98.56 127 SER B CA 1
ATOM 2115 C C . SER B 1 127 ? 6.586 -21.109 -4.102 1 98.56 127 SER B C 1
ATOM 2117 O O . SER B 1 127 ? 7.262 -22.062 -4.473 1 98.56 127 SER B O 1
ATOM 2119 N N . LYS B 1 128 ? 6.371 -20.031 -4.836 1 98.75 128 LYS B N 1
ATOM 2120 C CA . LYS B 1 128 ? 7.102 -19.75 -6.07 1 98.75 128 LYS B CA 1
ATOM 2121 C C . LYS B 1 128 ? 7.664 -18.328 -6.07 1 98.75 128 LYS B C 1
ATOM 2123 O O . LYS B 1 128 ? 7.074 -17.422 -5.484 1 98.75 128 LYS B O 1
ATOM 2128 N N . SER B 1 129 ? 8.828 -18.203 -6.676 1 98.81 129 SER B N 1
ATOM 2129 C CA . SER B 1 129 ? 9.406 -16.875 -6.836 1 98.81 129 SER B CA 1
ATOM 2130 C C . SER B 1 129 ? 10.102 -16.734 -8.188 1 98.81 129 SER B C 1
ATOM 2132 O O . SER B 1 129 ? 10.359 -17.734 -8.867 1 98.81 129 SER B O 1
ATOM 2134 N N . MET B 1 130 ? 10.344 -15.492 -8.594 1 98.69 130 MET B N 1
ATOM 2135 C CA . MET B 1 130 ? 11.094 -15.234 -9.82 1 98.69 130 MET B CA 1
ATOM 2136 C C . MET B 1 130 ? 11.82 -13.898 -9.75 1 98.69 130 MET B C 1
ATOM 2138 O O . MET B 1 130 ? 11.461 -13.039 -8.945 1 98.69 130 MET B O 1
ATOM 2142 N N . THR B 1 131 ? 12.789 -13.844 -10.57 1 98.81 131 THR B N 1
ATOM 2143 C CA . THR B 1 131 ? 13.547 -12.625 -10.812 1 98.81 131 THR B CA 1
ATOM 2144 C C . THR B 1 131 ? 13.359 -12.141 -12.242 1 98.81 131 THR B C 1
ATOM 2146 O O . THR B 1 131 ? 13.227 -12.945 -13.164 1 98.81 131 THR B O 1
ATOM 2149 N N . PHE B 1 132 ? 13.312 -10.82 -12.414 1 98.81 132 PHE B N 1
ATOM 2150 C CA . PHE B 1 132 ? 13.234 -10.258 -13.758 1 98.81 132 PHE B CA 1
ATOM 2151 C C . PHE B 1 132 ? 13.906 -8.891 -13.812 1 98.81 132 PHE B C 1
ATOM 2153 O O . PHE B 1 132 ? 14.234 -8.312 -12.773 1 98.81 132 PHE B O 1
ATOM 2160 N N . SER B 1 133 ? 14.094 -8.398 -15.023 1 98.62 133 SER B N 1
ATOM 2161 C CA . SER B 1 133 ? 14.633 -7.066 -15.281 1 98.62 133 SER B CA 1
ATOM 2162 C C . SER B 1 133 ? 13.758 -6.305 -16.281 1 98.62 133 SER B C 1
ATOM 2164 O O . SER B 1 133 ? 13.273 -6.875 -17.25 1 98.62 133 SER B O 1
ATOM 2166 N N . THR B 1 134 ? 13.641 -5.004 -16 1 98.44 134 THR B N 1
ATOM 2167 C CA . THR B 1 134 ? 12.82 -4.188 -16.891 1 98.44 134 THR B CA 1
ATOM 2168 C C . THR B 1 134 ? 13.68 -3.521 -17.969 1 98.44 134 THR B C 1
ATOM 2170 O O . THR B 1 134 ? 13.172 -3.096 -19 1 98.44 134 THR B O 1
ATOM 2173 N N . GLY B 1 135 ? 14.977 -3.311 -17.641 1 97.62 135 GLY B N 1
ATOM 2174 C CA . GLY B 1 135 ? 15.891 -2.621 -18.531 1 97.62 135 GLY B CA 1
ATOM 2175 C C . GLY B 1 135 ? 15.75 -1.111 -18.484 1 97.62 135 GLY B C 1
ATOM 2176 O O . GLY B 1 135 ? 16.359 -0.399 -19.281 1 97.62 135 GLY B O 1
ATOM 2177 N N . SER B 1 136 ? 14.969 -0.601 -17.641 1 97.88 136 SER B N 1
ATOM 2178 C CA . SER B 1 136 ? 14.727 0.832 -17.5 1 97.88 136 SER B CA 1
ATOM 2179 C C . SER B 1 136 ? 15.414 1.393 -16.25 1 97.88 136 SER B C 1
ATOM 2181 O O . SER B 1 136 ? 15.602 0.681 -15.266 1 97.88 136 SER B O 1
ATOM 2183 N N . ASN B 1 137 ? 15.734 2.643 -16.328 1 97.5 137 ASN B N 1
ATOM 2184 C CA . ASN B 1 137 ? 16.281 3.326 -15.164 1 97.5 137 ASN B CA 1
ATOM 2185 C C . ASN B 1 137 ? 15.258 4.289 -14.555 1 97.5 137 ASN B C 1
ATOM 2187 O O . ASN B 1 137 ? 15.531 4.934 -13.539 1 97.5 137 ASN B O 1
ATOM 2191 N N . ASP B 1 138 ? 14.117 4.32 -15.203 1 97.56 138 ASP B N 1
ATOM 2192 C CA . ASP B 1 138 ? 13.078 5.223 -14.719 1 97.56 138 ASP B CA 1
ATOM 2193 C C . ASP B 1 138 ? 12.312 4.605 -13.555 1 97.56 138 ASP B C 1
ATOM 2195 O O . ASP B 1 138 ? 11.656 3.572 -13.711 1 97.56 138 ASP B O 1
ATOM 2199 N N . ARG B 1 139 ? 12.336 5.234 -12.445 1 98 139 ARG B N 1
ATOM 2200 C CA . ARG B 1 139 ? 11.805 4.695 -11.203 1 98 139 ARG B CA 1
ATOM 2201 C C . ARG B 1 139 ? 10.312 4.383 -11.336 1 98 139 ARG B C 1
ATOM 2203 O O . ARG B 1 139 ? 9.891 3.256 -11.078 1 98 139 ARG B O 1
ATOM 2210 N N . ALA B 1 140 ? 9.523 5.363 -11.742 1 97.62 140 ALA B N 1
ATOM 2211 C CA . ALA B 1 140 ? 8.078 5.172 -11.836 1 97.62 140 ALA B CA 1
ATOM 2212 C C . ALA B 1 140 ? 7.727 4.098 -12.859 1 97.62 140 ALA B C 1
ATOM 2214 O O . ALA B 1 140 ? 6.816 3.295 -12.641 1 97.62 140 ALA B O 1
ATOM 2215 N N . GLN B 1 141 ? 8.406 4.098 -13.938 1 97.62 141 GLN B N 1
ATOM 2216 C CA . GLN B 1 141 ? 8.195 3.061 -14.945 1 97.62 141 GLN B CA 1
ATOM 2217 C C . GLN B 1 141 ? 8.531 1.68 -14.391 1 97.62 141 GLN B C 1
ATOM 2219 O O . GLN B 1 141 ? 7.816 0.709 -14.656 1 97.62 141 GLN B O 1
ATOM 2224 N N . ASN B 1 142 ? 9.625 1.601 -13.664 1 98.69 142 ASN B N 1
ATOM 2225 C CA . ASN B 1 142 ? 9.992 0.333 -13.039 1 98.69 142 ASN B CA 1
ATOM 2226 C C . ASN B 1 142 ? 8.922 -0.135 -12.055 1 98.69 142 ASN B C 1
ATOM 2228 O O . ASN B 1 142 ? 8.578 -1.316 -12.031 1 98.69 142 ASN B O 1
ATOM 2232 N N . MET B 1 143 ? 8.422 0.789 -11.258 1 98.81 143 MET B N 1
ATOM 2233 C CA . MET B 1 143 ? 7.359 0.439 -10.32 1 98.81 143 MET B CA 1
ATOM 2234 C C . MET B 1 143 ? 6.164 -0.165 -11.047 1 98.81 143 MET B C 1
ATOM 2236 O O . MET B 1 143 ? 5.633 -1.197 -10.633 1 98.81 143 MET B O 1
ATOM 2240 N N . GLU B 1 144 ? 5.719 0.426 -12.117 1 98.69 144 GLU B N 1
ATOM 2241 C CA . GLU B 1 144 ? 4.586 -0.068 -12.898 1 98.69 144 GLU B CA 1
ATOM 2242 C C . GLU B 1 144 ? 4.879 -1.449 -13.477 1 98.69 144 GLU B C 1
ATOM 2244 O O . GLU B 1 144 ? 4.016 -2.326 -13.469 1 98.69 144 GLU B O 1
ATOM 2249 N N . GLU B 1 145 ? 6.074 -1.593 -13.945 1 98.75 145 GLU B N 1
ATOM 2250 C CA . GLU B 1 145 ? 6.441 -2.879 -14.531 1 98.75 145 GLU B CA 1
ATOM 2251 C C . GLU B 1 145 ? 6.555 -3.961 -13.461 1 98.75 145 GLU B C 1
ATOM 2253 O O . GLU B 1 145 ? 6.184 -5.113 -13.695 1 98.75 145 GLU B O 1
ATOM 2258 N N . PHE B 1 146 ? 7.16 -3.611 -12.305 1 98.88 146 PHE B N 1
ATOM 2259 C CA . PHE B 1 146 ? 7.207 -4.551 -11.188 1 98.88 146 PHE B CA 1
ATOM 2260 C C . PHE B 1 146 ? 5.805 -5.012 -10.812 1 98.88 146 PHE B C 1
ATOM 2262 O O . PHE B 1 146 ? 5.566 -6.211 -10.641 1 98.88 146 PHE B O 1
ATOM 2269 N N . ALA B 1 147 ? 4.914 -4.082 -10.734 1 98.88 147 ALA B N 1
ATOM 2270 C CA . ALA B 1 147 ? 3.535 -4.402 -10.375 1 98.88 147 ALA B CA 1
ATOM 2271 C C . ALA B 1 147 ? 2.891 -5.301 -11.43 1 98.88 147 ALA B C 1
ATOM 2273 O O . ALA B 1 147 ? 2.227 -6.285 -11.094 1 98.88 147 ALA B O 1
ATOM 2274 N N . PHE B 1 148 ? 3.113 -4.949 -12.68 1 98.88 148 PHE B N 1
ATOM 2275 C CA . PHE B 1 148 ? 2.553 -5.723 -13.781 1 98.88 148 PHE B CA 1
ATOM 2276 C C . PHE B 1 148 ? 3.066 -7.156 -13.75 1 98.88 148 PHE B C 1
ATOM 2278 O O . PHE B 1 148 ? 2.281 -8.102 -13.844 1 98.88 148 PHE B O 1
ATOM 2285 N N . ARG B 1 149 ? 4.316 -7.332 -13.57 1 98.88 149 ARG B N 1
ATOM 2286 C CA . ARG B 1 149 ? 4.934 -8.656 -13.562 1 98.88 149 ARG B CA 1
ATOM 2287 C C . ARG B 1 149 ? 4.48 -9.453 -12.344 1 98.88 149 ARG B C 1
ATOM 2289 O O . ARG B 1 149 ? 4.355 -10.68 -12.414 1 98.88 149 ARG B O 1
ATOM 2296 N N . ALA B 1 150 ? 4.367 -8.812 -11.25 1 98.94 150 ALA B N 1
ATOM 2297 C CA . ALA B 1 150 ? 3.871 -9.477 -10.047 1 98.94 150 ALA B CA 1
ATOM 2298 C C . ALA B 1 150 ? 2.463 -10.023 -10.266 1 98.94 150 ALA B C 1
ATOM 2300 O O . ALA B 1 150 ? 2.166 -11.156 -9.883 1 98.94 150 ALA B O 1
ATOM 2301 N N . LEU B 1 151 ? 1.635 -9.234 -10.875 1 98.94 151 LEU B N 1
ATOM 2302 C CA . LEU B 1 151 ? 0.262 -9.656 -11.133 1 98.94 151 LEU B CA 1
ATOM 2303 C C . LEU B 1 151 ? 0.225 -10.789 -12.148 1 98.94 151 LEU B C 1
ATOM 2305 O O . LEU B 1 151 ? -0.568 -11.719 -12.016 1 98.94 151 LEU B O 1
ATOM 2309 N N . GLN B 1 152 ? 1.04 -10.68 -13.164 1 98.88 152 GLN B N 1
ATOM 2310 C CA . GLN B 1 152 ? 1.146 -11.766 -14.125 1 98.88 152 GLN B CA 1
ATOM 2311 C C . GLN B 1 152 ? 1.573 -13.062 -13.445 1 98.88 152 GLN B C 1
ATOM 2313 O O . GLN B 1 152 ? 1.021 -14.133 -13.719 1 98.88 152 GLN B O 1
ATOM 2318 N N . PHE B 1 153 ? 2.564 -12.953 -12.617 1 98.88 153 PHE B N 1
ATOM 2319 C CA . PHE B 1 153 ? 3.086 -14.109 -11.891 1 98.88 153 PHE B CA 1
ATOM 2320 C C . PHE B 1 153 ? 2.012 -14.711 -10.992 1 98.88 153 PHE B C 1
ATOM 2322 O O . PHE B 1 153 ? 1.863 -15.93 -10.93 1 98.88 153 PHE B O 1
ATOM 2329 N N . LEU B 1 154 ? 1.269 -13.883 -10.297 1 98.88 154 LEU B N 1
ATOM 2330 C CA . LEU B 1 154 ? 0.156 -14.344 -9.477 1 98.88 154 LEU B CA 1
ATOM 2331 C C . LEU B 1 154 ? -0.872 -15.094 -10.312 1 98.88 154 LEU B C 1
ATOM 2333 O O . LEU B 1 154 ? -1.32 -16.172 -9.93 1 98.88 154 LEU B O 1
ATOM 2337 N N . LEU B 1 155 ? -1.269 -14.461 -11.445 1 98.81 155 LEU B N 1
ATOM 2338 C CA . LEU B 1 155 ? -2.262 -15.078 -12.312 1 98.81 155 LEU B CA 1
ATOM 2339 C C . LEU B 1 155 ? -1.827 -16.484 -12.719 1 98.81 155 LEU B C 1
ATOM 2341 O O . LEU B 1 155 ? -2.641 -17.406 -12.734 1 98.81 155 LEU B O 1
ATOM 2345 N N . ASP B 1 156 ? -0.575 -16.641 -13 1 98.19 156 ASP B N 1
ATOM 2346 C CA . ASP B 1 156 ? -0.036 -17.938 -13.391 1 98.19 156 ASP B CA 1
ATOM 2347 C C . ASP B 1 156 ? -0.204 -18.969 -12.273 1 98.19 156 ASP B C 1
ATOM 2349 O O . ASP B 1 156 ? -0.416 -20.156 -12.531 1 98.19 156 ASP B O 1
ATOM 2353 N N . GLN B 1 157 ? -0.081 -18.531 -11.016 1 97.94 157 GLN B N 1
ATOM 2354 C CA . GLN B 1 157 ? -0.197 -19.453 -9.891 1 97.94 157 GLN B CA 1
ATOM 2355 C C . GLN B 1 157 ? -1.658 -19.766 -9.594 1 97.94 157 GLN B C 1
ATOM 2357 O O . GLN B 1 157 ? -1.96 -20.797 -8.992 1 97.94 157 GLN B O 1
ATOM 2362 N N . LEU B 1 158 ? -2.547 -18.922 -9.984 1 97.94 158 LEU B N 1
ATOM 2363 C CA . LEU B 1 158 ? -3.967 -19.125 -9.734 1 97.94 158 LEU B CA 1
ATOM 2364 C C . LEU B 1 158 ? -4.559 -20.109 -10.742 1 97.94 158 LEU B C 1
ATOM 2366 O O . LEU B 1 158 ? -5.586 -20.734 -10.469 1 97.94 158 LEU B O 1
ATOM 2370 N N . LYS B 1 159 ? -3.932 -20.172 -11.906 1 95.25 159 LYS B N 1
ATOM 2371 C CA . LYS B 1 159 ? -4.395 -21.078 -12.953 1 95.25 159 LYS B CA 1
ATOM 2372 C C . LYS B 1 159 ? -3.852 -22.484 -12.734 1 95.25 159 LYS B C 1
ATOM 2374 O O . LYS B 1 159 ? -4.551 -23.469 -12.977 1 95.25 159 LYS B O 1
#

Foldseek 3Di:
DLDDPLLLVLLVLVLVLCLVVQFAEEEEEALLQCVLVVSNVVDPPSVSHYQYYAHQHDLVSCVVPQVDD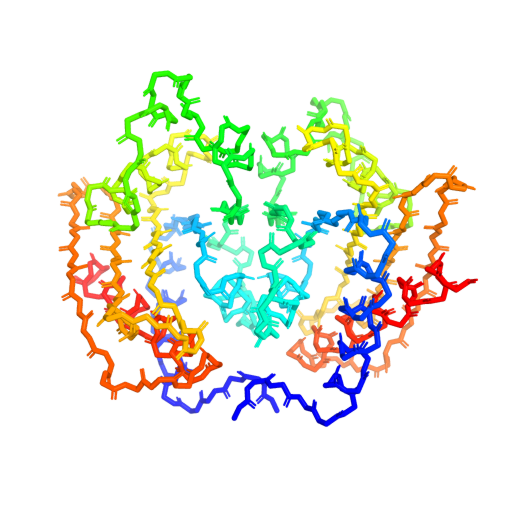PVNSVPDDFDDQVVQQSSFVSVCVVRVTQKYKYKGAALALDDDRHQKMKMWMQHPVGIDIDIDGDPHNHNNVSSVVRSSVSSVVVSVVSD/DLADPLLLVLLVLVLVLCLVVQFAEEEEEALLQCVLVVSNVVDPPSVSHYQYYAHQHDLVSCVVPQVDDPVNSVPDDFDDQVVQQSSFVSVCVVRVTQKYKYKGAALALDDDRHQKMKMWMQHPVGIDIDIDGDPHNHNNVSSVVRSSVSSVVVSVVSD